Protein AF-A0A1V5HK42-F1 (afdb_monomer_lite)

Structure (mmCIF, N/CA/C/O backbone):
data_AF-A0A1V5HK42-F1
#
_entry.id   AF-A0A1V5HK42-F1
#
loop_
_atom_site.group_PDB
_atom_site.id
_atom_site.type_symbol
_atom_site.label_atom_id
_atom_site.label_alt_id
_atom_site.label_comp_id
_atom_site.label_asym_id
_atom_site.label_entity_id
_atom_site.label_seq_id
_atom_site.pdbx_PDB_ins_code
_atom_site.Cartn_x
_atom_site.Cartn_y
_atom_site.Cartn_z
_atom_site.occupancy
_atom_site.B_iso_or_equiv
_atom_site.auth_seq_id
_atom_site.auth_comp_id
_atom_site.auth_asym_id
_atom_site.auth_atom_id
_atom_site.pdbx_PDB_model_num
ATOM 1 N N . MET A 1 1 ? -0.949 -17.093 -25.124 1.00 58.66 1 MET A N 1
ATOM 2 C CA . MET A 1 1 ? 0.272 -16.317 -24.830 1.00 58.66 1 MET A CA 1
ATOM 3 C C . MET A 1 1 ? 0.207 -15.945 -23.360 1.00 58.66 1 MET A C 1
ATOM 5 O O . MET A 1 1 ? -0.882 -15.597 -22.915 1.00 58.66 1 MET A O 1
ATOM 9 N N . ASP A 1 2 ? 1.283 -16.137 -22.598 1.00 87.06 2 ASP A N 1
ATOM 10 C CA . ASP A 1 2 ? 1.318 -15.783 -21.172 1.00 87.06 2 ASP A CA 1
ATOM 11 C C . ASP A 1 2 ? 1.214 -14.252 -21.015 1.00 87.06 2 ASP A C 1
ATOM 13 O O . ASP A 1 2 ? 1.767 -13.510 -21.831 1.00 87.06 2 ASP A O 1
ATOM 17 N N . LYS A 1 3 ? 0.513 -13.763 -19.984 1.00 90.75 3 LYS A N 1
ATOM 18 C CA . LYS A 1 3 ? 0.367 -12.321 -19.723 1.00 90.75 3 LYS A CA 1
ATOM 19 C C . LYS A 1 3 ? 1.724 -11.658 -19.482 1.00 90.75 3 LYS A C 1
ATOM 21 O O . LYS A 1 3 ? 1.923 -10.509 -19.870 1.00 90.75 3 LYS A O 1
ATOM 26 N N . ILE A 1 4 ? 2.673 -12.391 -18.896 1.00 93.50 4 ILE A N 1
ATOM 27 C CA . ILE A 1 4 ? 4.054 -11.924 -18.720 1.00 93.50 4 ILE A CA 1
ATOM 28 C C . ILE A 1 4 ? 4.710 -11.660 -20.081 1.00 93.50 4 ILE A C 1
ATOM 30 O O . ILE A 1 4 ? 5.361 -10.633 -20.262 1.00 93.50 4 ILE A O 1
ATOM 34 N N . ASP A 1 5 ? 4.526 -12.566 -21.046 1.00 94.19 5 ASP A N 1
ATOM 35 C CA . ASP A 1 5 ? 5.102 -12.430 -22.387 1.00 94.19 5 ASP A CA 1
ATOM 36 C C . ASP A 1 5 ? 4.474 -11.265 -23.158 1.00 94.19 5 ASP A C 1
ATOM 38 O O . ASP A 1 5 ? 5.188 -10.532 -23.839 1.00 94.19 5 ASP A O 1
ATOM 42 N N . GLU A 1 6 ? 3.166 -11.043 -23.000 1.00 95.31 6 GLU A N 1
ATOM 43 C CA . GLU A 1 6 ? 2.467 -9.882 -23.563 1.00 95.31 6 GLU A CA 1
ATOM 44 C C . GLU A 1 6 ? 3.040 -8.562 -23.014 1.00 95.31 6 GLU A C 1
ATOM 46 O O . GLU A 1 6 ? 3.351 -7.650 -23.781 1.00 95.31 6 GLU A O 1
ATOM 51 N N . LEU A 1 7 ? 3.239 -8.468 -21.693 1.00 96.06 7 LEU A N 1
ATOM 52 C CA . LEU A 1 7 ? 3.800 -7.275 -21.048 1.00 96.06 7 LEU A CA 1
ATOM 53 C C . LEU A 1 7 ? 5.260 -7.031 -21.441 1.00 96.06 7 LEU A C 1
ATOM 55 O O . LEU A 1 7 ? 5.644 -5.881 -21.661 1.00 96.06 7 LEU A O 1
ATOM 59 N N . LEU A 1 8 ? 6.057 -8.096 -21.572 1.00 95.31 8 LEU A N 1
ATOM 60 C CA . LEU A 1 8 ? 7.433 -8.015 -22.068 1.00 95.31 8 LEU A CA 1
ATOM 61 C C . LEU A 1 8 ? 7.476 -7.555 -23.527 1.00 95.31 8 LEU A C 1
ATOM 63 O O . LEU A 1 8 ? 8.306 -6.718 -23.877 1.00 95.31 8 LEU A O 1
ATOM 67 N N . GLN A 1 9 ? 6.580 -8.061 -24.376 1.00 95.44 9 GLN A N 1
ATOM 68 C CA . GLN A 1 9 ? 6.495 -7.649 -25.775 1.00 95.44 9 GLN A CA 1
ATOM 69 C C . GLN A 1 9 ? 6.035 -6.192 -25.911 1.00 95.44 9 GLN A C 1
ATOM 71 O O . GLN A 1 9 ? 6.573 -5.454 -26.735 1.00 95.44 9 GLN A O 1
ATOM 76 N N . ALA A 1 10 ? 5.083 -5.748 -25.086 1.00 94.50 10 ALA A N 1
ATOM 77 C CA . ALA A 1 10 ? 4.687 -4.344 -25.025 1.00 94.50 10 ALA A CA 1
ATOM 78 C C . ALA A 1 10 ? 5.864 -3.446 -24.607 1.00 94.50 10 ALA A C 1
ATOM 80 O O . ALA A 1 10 ? 6.101 -2.419 -25.239 1.00 94.50 10 ALA A O 1
ATOM 81 N N . GLY A 1 11 ? 6.652 -3.881 -23.618 1.00 93.44 11 GLY A N 1
ATOM 82 C CA . GLY A 1 11 ? 7.829 -3.162 -23.126 1.00 93.44 11 GLY A CA 1
ATOM 83 C C . GLY A 1 11 ? 8.915 -2.925 -24.179 1.00 93.44 11 GLY A C 1
ATOM 84 O O . GLY A 1 11 ? 9.587 -1.899 -24.139 1.00 93.44 11 GLY A O 1
ATOM 85 N N . GLN A 1 12 ? 9.056 -3.820 -25.167 1.00 93.88 12 GLN A N 1
ATOM 86 C CA . GLN A 1 12 ? 10.031 -3.674 -26.263 1.00 93.88 12 GLN A CA 1
ATOM 87 C C . GLN A 1 12 ? 9.774 -2.453 -27.151 1.00 93.88 12 GLN A C 1
ATOM 89 O O . GLN A 1 12 ? 10.676 -2.003 -27.858 1.00 93.88 12 GLN A O 1
ATOM 94 N N . LYS A 1 13 ? 8.553 -1.909 -27.124 1.00 94.44 13 LYS A N 1
ATOM 95 C CA . LYS A 1 13 ? 8.214 -0.705 -27.880 1.00 94.44 13 LYS A CA 1
ATOM 96 C C . LYS A 1 13 ? 8.833 0.544 -27.280 1.00 94.44 13 LYS A C 1
ATOM 98 O O . LYS A 1 13 ? 8.947 1.520 -28.004 1.00 94.44 13 LYS A O 1
ATOM 103 N N . PHE A 1 14 ? 9.235 0.547 -26.012 1.00 94.38 14 PHE A N 1
ATOM 104 C CA . PHE A 1 14 ? 9.751 1.742 -25.354 1.00 94.38 14 PHE A CA 1
ATOM 105 C C . PHE A 1 14 ? 11.275 1.722 -25.301 1.00 94.38 14 PHE A C 1
ATOM 107 O O . PHE A 1 14 ? 11.892 0.781 -24.805 1.00 94.38 14 PHE A O 1
ATOM 114 N N . ASN A 1 15 ? 11.891 2.781 -25.809 1.00 92.56 15 ASN A N 1
ATOM 115 C CA . ASN A 1 15 ? 13.328 2.998 -25.749 1.00 92.56 15 ASN A CA 1
ATOM 116 C C . ASN A 1 15 ? 13.625 4.498 -25.632 1.00 92.56 15 ASN A C 1
ATOM 118 O O . ASN A 1 15 ? 12.733 5.338 -25.747 1.00 92.56 15 ASN A O 1
ATOM 122 N N . PHE A 1 16 ? 14.892 4.841 -25.407 1.00 92.00 16 PHE A N 1
ATOM 123 C CA . PHE A 1 16 ? 15.299 6.238 -25.295 1.00 92.00 16 PHE A CA 1
ATOM 124 C C . PHE A 1 16 ? 14.943 7.035 -26.559 1.00 92.00 16 PHE A C 1
ATOM 126 O O . PHE A 1 16 ? 14.434 8.146 -26.468 1.00 92.00 16 PHE A O 1
ATOM 133 N N . SER A 1 17 ? 15.142 6.461 -27.749 1.00 89.69 17 SER A N 1
ATOM 134 C CA . SER A 1 17 ? 14.940 7.168 -29.019 1.00 89.69 17 SER A CA 1
ATOM 135 C C . SER A 1 17 ? 13.498 7.617 -29.251 1.00 89.69 17 SER A C 1
ATOM 137 O O . SER A 1 17 ? 13.300 8.634 -29.906 1.00 89.69 17 SER A O 1
ATOM 139 N N . ASN A 1 18 ? 12.499 6.881 -28.757 1.00 92.50 18 ASN A N 1
ATOM 140 C CA . ASN A 1 18 ? 11.086 7.246 -28.912 1.00 92.50 18 ASN A CA 1
ATOM 141 C C . ASN A 1 18 ? 10.438 7.814 -27.642 1.00 92.50 18 ASN A C 1
ATOM 143 O O . ASN A 1 18 ? 9.274 8.202 -27.672 1.00 92.50 18 ASN A O 1
ATOM 147 N N . ASN A 1 19 ? 11.193 7.897 -26.548 1.00 93.31 19 ASN A N 1
ATOM 148 C CA . ASN A 1 19 ? 10.823 8.592 -25.316 1.00 93.31 19 ASN A CA 1
ATOM 149 C C . ASN A 1 19 ? 11.863 9.679 -25.004 1.00 93.31 19 ASN A C 1
ATOM 151 O O . ASN A 1 19 ? 12.331 9.824 -23.874 1.00 93.31 19 ASN A O 1
ATOM 155 N N . SER A 1 20 ? 12.261 10.431 -26.030 1.00 92.62 20 SER A N 1
ATOM 156 C CA . SER A 1 20 ? 13.153 11.577 -25.897 1.00 92.62 20 SER A CA 1
ATOM 157 C C . SER A 1 20 ? 12.746 12.716 -26.821 1.00 92.62 20 SER A C 1
ATOM 159 O O . SER A 1 20 ? 11.962 12.556 -27.756 1.00 92.62 20 SER A O 1
ATOM 161 N N . TYR A 1 21 ? 13.269 13.897 -26.519 1.00 91.50 21 TYR A N 1
ATOM 162 C CA . TYR A 1 21 ? 13.156 15.085 -27.344 1.00 91.50 21 TYR A CA 1
ATOM 163 C C . TYR A 1 21 ? 14.519 15.770 -27.428 1.00 91.50 21 TYR A C 1
ATOM 165 O O . TYR A 1 21 ? 15.284 15.796 -26.460 1.00 91.50 21 TYR A O 1
ATOM 173 N N . SER A 1 22 ? 14.821 16.337 -28.591 1.00 90.19 22 SER A N 1
ATOM 174 C CA . SER A 1 22 ? 16.068 17.059 -28.831 1.00 90.19 22 SER A CA 1
ATOM 175 C C . SER A 1 22 ? 15.823 18.563 -28.834 1.00 90.19 22 SER A C 1
ATOM 177 O O . SER A 1 22 ? 14.853 19.054 -29.410 1.00 90.19 22 SER A O 1
ATOM 179 N N . VAL A 1 23 ? 16.729 19.298 -28.202 1.00 89.06 23 VAL A N 1
ATOM 180 C CA . VAL A 1 23 ? 16.816 20.763 -28.236 1.00 89.06 23 VAL A CA 1
ATOM 181 C C . VAL A 1 23 ? 18.248 21.169 -28.596 1.00 89.06 23 VAL A C 1
ATOM 183 O O . VAL A 1 23 ? 19.135 20.322 -28.688 1.00 89.06 23 VAL A O 1
ATOM 186 N N . SER A 1 24 ? 18.505 22.466 -28.781 1.00 89.56 24 SER A N 1
ATOM 187 C CA . SER A 1 24 ? 19.818 22.996 -29.196 1.00 89.56 24 SER A CA 1
ATOM 188 C C . SER A 1 24 ? 21.000 22.537 -28.331 1.00 89.56 24 SER A C 1
ATOM 190 O O . SER A 1 24 ? 22.118 22.444 -28.828 1.00 89.56 24 SER A O 1
ATOM 192 N N . HIS A 1 25 ? 20.764 22.255 -27.048 1.00 86.94 25 HIS A N 1
ATOM 193 C CA . HIS A 1 25 ? 21.803 21.917 -26.071 1.00 86.94 25 HIS A CA 1
ATOM 194 C C . HIS A 1 25 ? 21.866 20.428 -25.701 1.00 86.94 25 HIS A C 1
ATOM 196 O O . HIS A 1 25 ? 22.663 20.061 -24.841 1.00 86.94 25 HIS A O 1
ATOM 202 N N . GLY A 1 26 ? 21.060 19.563 -26.328 1.00 87.19 26 GLY A N 1
ATOM 203 C CA . GLY A 1 26 ? 21.114 18.124 -26.070 1.00 87.19 26 GLY A CA 1
ATOM 204 C C . GLY A 1 26 ? 19.802 17.386 -26.311 1.00 87.19 26 GLY A C 1
ATOM 205 O O . GLY A 1 26 ? 18.797 17.967 -26.720 1.00 87.19 26 GLY A O 1
ATOM 206 N N . THR A 1 27 ? 19.825 16.082 -26.035 1.00 89.12 27 THR A N 1
ATOM 207 C CA . THR A 1 27 ? 18.644 15.214 -26.076 1.00 89.12 27 THR A CA 1
ATOM 208 C C . THR A 1 27 ? 18.287 14.788 -24.663 1.00 89.12 27 THR A C 1
ATOM 210 O O . THR A 1 27 ? 19.148 14.349 -23.904 1.00 89.12 27 THR A O 1
ATOM 213 N N . TYR A 1 28 ? 17.015 14.932 -24.323 1.00 90.00 28 TYR A N 1
ATOM 214 C CA . TYR A 1 28 ? 16.485 14.690 -22.992 1.00 90.00 28 TYR A CA 1
ATOM 215 C C . TYR A 1 28 ? 15.404 13.623 -23.075 1.00 90.00 28 TYR A C 1
ATOM 217 O O . TYR A 1 28 ? 14.619 13.583 -24.021 1.00 90.00 28 TYR A O 1
ATOM 225 N N . THR A 1 29 ? 15.357 12.764 -22.070 1.00 91.69 29 THR A N 1
ATOM 226 C CA . THR A 1 29 ? 14.293 11.779 -21.899 1.00 91.69 29 THR A CA 1
ATOM 227 C C . THR A 1 29 ? 13.004 12.464 -21.496 1.00 91.69 29 THR A C 1
ATOM 229 O O . THR A 1 29 ? 12.992 13.421 -20.716 1.00 91.69 29 THR A O 1
ATOM 232 N N . ARG A 1 30 ? 11.912 11.945 -22.039 1.00 91.94 30 ARG A N 1
ATOM 233 C CA . ARG A 1 30 ? 10.557 12.303 -21.668 1.00 91.94 30 ARG A CA 1
ATOM 234 C C . ARG A 1 30 ? 9.701 11.059 -21.770 1.00 91.94 30 ARG A C 1
ATOM 236 O O . ARG A 1 30 ? 9.494 10.537 -22.865 1.00 91.94 30 ARG A O 1
ATOM 243 N N . ALA A 1 31 ? 9.187 10.617 -20.633 1.00 92.50 31 ALA A N 1
ATOM 244 C CA . ALA A 1 31 ? 8.253 9.512 -20.586 1.00 92.50 31 ALA A CA 1
ATOM 245 C C . ALA A 1 31 ? 6.984 9.877 -21.366 1.00 92.50 31 ALA A C 1
ATOM 247 O O . ALA A 1 31 ? 6.349 10.898 -21.091 1.00 92.50 31 ALA A O 1
ATOM 248 N N . SER A 1 32 ? 6.621 9.046 -22.339 1.00 93.81 32 SER A N 1
ATOM 249 C CA . SER A 1 32 ? 5.310 9.120 -22.983 1.00 93.81 32 SER A CA 1
ATOM 250 C C . SER A 1 32 ? 4.209 8.636 -22.037 1.00 93.81 32 SER A C 1
ATOM 252 O O . SER A 1 32 ? 4.450 7.817 -21.144 1.00 93.81 32 SER A O 1
ATOM 254 N N . ASP A 1 33 ? 2.978 9.088 -22.272 1.00 94.31 33 ASP A N 1
ATOM 255 C CA . ASP A 1 33 ? 1.806 8.610 -21.529 1.00 94.31 33 ASP A CA 1
ATOM 256 C C . ASP A 1 33 ? 1.634 7.088 -21.677 1.00 94.31 33 ASP A C 1
ATOM 258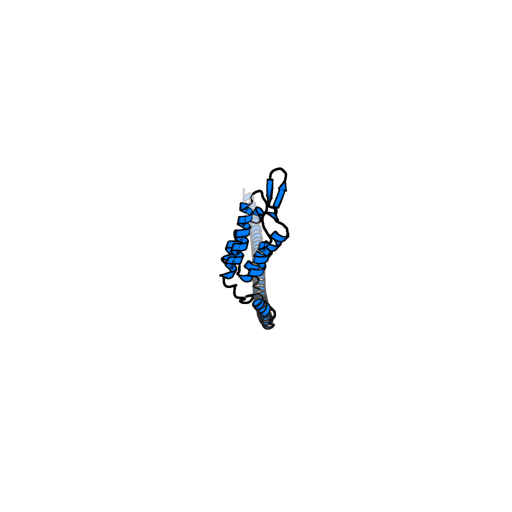 O O . ASP A 1 33 ? 1.269 6.402 -20.723 1.00 94.31 33 ASP A O 1
ATOM 262 N N . GLU A 1 34 ? 1.981 6.540 -22.848 1.00 95.44 34 GLU A N 1
ATOM 263 C CA . GLU A 1 34 ? 1.974 5.098 -23.106 1.00 95.44 34 GLU A CA 1
ATOM 264 C C . GLU A 1 34 ? 2.983 4.344 -22.230 1.00 95.44 34 GLU A C 1
ATOM 266 O O . GLU A 1 34 ? 2.638 3.310 -21.654 1.00 95.44 34 GLU A O 1
ATOM 271 N N . LEU A 1 35 ? 4.209 4.865 -22.082 1.00 95.44 35 LEU A N 1
ATOM 272 C CA . LEU A 1 35 ? 5.228 4.270 -21.214 1.00 95.44 35 LEU A CA 1
ATOM 273 C C . LEU A 1 35 ? 4.784 4.291 -19.746 1.00 95.44 35 LEU A C 1
ATOM 275 O O . LEU A 1 35 ? 4.934 3.295 -19.036 1.00 95.44 35 LEU A O 1
ATOM 279 N N . LEU A 1 36 ? 4.218 5.411 -19.290 1.00 95.00 36 LEU A N 1
ATOM 280 C CA . LEU A 1 36 ? 3.723 5.549 -17.920 1.00 95.00 36 LEU A CA 1
ATOM 281 C C . LEU A 1 36 ? 2.540 4.611 -17.646 1.00 95.00 36 LEU A C 1
ATOM 283 O O . LEU A 1 36 ? 2.505 3.955 -16.602 1.00 95.00 36 LEU A O 1
ATOM 287 N N . GLY A 1 37 ? 1.606 4.502 -18.593 1.00 96.38 37 GLY A N 1
ATOM 288 C CA . GLY A 1 37 ? 0.478 3.574 -18.514 1.00 96.38 37 GLY A CA 1
ATOM 289 C C . GLY A 1 37 ? 0.925 2.112 -18.501 1.00 96.38 37 GLY A C 1
ATOM 290 O O . GLY A 1 37 ? 0.423 1.308 -17.711 1.00 96.38 37 GLY A O 1
ATOM 291 N N . TRP A 1 38 ? 1.923 1.764 -19.315 1.00 97.12 38 TRP A N 1
ATOM 292 C CA . TRP A 1 38 ? 2.523 0.434 -19.292 1.00 97.12 38 TRP A CA 1
ATOM 293 C C . TRP A 1 38 ? 3.212 0.138 -17.955 1.00 97.12 38 TRP A C 1
ATOM 295 O O . TRP A 1 38 ? 2.943 -0.908 -17.368 1.00 97.12 38 TRP A O 1
ATOM 305 N N . ALA A 1 39 ? 4.023 1.057 -17.421 1.00 96.62 39 ALA A N 1
ATOM 306 C CA . ALA A 1 39 ? 4.684 0.874 -16.126 1.00 96.62 39 ALA A CA 1
ATOM 307 C C . ALA A 1 39 ? 3.671 0.656 -14.984 1.00 96.62 39 ALA A C 1
ATOM 309 O O . ALA A 1 39 ? 3.851 -0.241 -14.162 1.00 96.62 39 ALA A O 1
ATOM 310 N N . ALA A 1 40 ? 2.563 1.405 -14.979 1.00 96.62 40 ALA A N 1
ATOM 311 C CA . ALA A 1 40 ? 1.470 1.203 -14.026 1.00 96.62 40 ALA A CA 1
ATOM 312 C C . ALA A 1 40 ? 0.774 -0.161 -14.204 1.00 96.62 40 ALA A C 1
ATOM 314 O O . ALA A 1 40 ? 0.428 -0.819 -13.226 1.00 96.62 40 ALA A O 1
ATOM 315 N N . THR A 1 41 ? 0.610 -0.623 -15.446 1.00 97.19 41 THR A N 1
ATOM 316 C CA . THR A 1 41 ? 0.050 -1.955 -15.734 1.00 97.19 41 THR A CA 1
ATOM 317 C C . THR A 1 41 ? 0.969 -3.069 -15.225 1.00 97.19 41 THR A C 1
ATOM 319 O O . THR A 1 41 ? 0.493 -4.085 -14.718 1.00 97.19 41 THR A O 1
ATOM 322 N N . VAL A 1 42 ? 2.289 -2.886 -15.335 1.00 97.06 42 VAL A N 1
ATOM 323 C CA . VAL A 1 42 ? 3.286 -3.812 -14.782 1.00 97.06 42 VAL A CA 1
ATOM 324 C C . VAL A 1 42 ? 3.178 -3.877 -13.258 1.00 97.06 42 VAL A C 1
ATOM 326 O O . VAL A 1 42 ? 3.131 -4.977 -12.711 1.00 97.06 42 VAL A O 1
ATOM 329 N N . GLU A 1 43 ? 3.084 -2.732 -12.580 1.00 96.88 43 GLU A N 1
ATOM 330 C CA . GLU A 1 43 ? 2.881 -2.668 -11.127 1.00 96.88 43 GLU A CA 1
ATOM 331 C C . GLU A 1 43 ? 1.646 -3.446 -10.684 1.00 96.88 43 GLU A C 1
ATOM 333 O O . GLU A 1 43 ? 1.738 -4.337 -9.836 1.00 96.88 43 GLU A O 1
ATOM 338 N N . ASP A 1 44 ? 0.500 -3.121 -11.289 1.00 96.25 44 ASP A N 1
ATOM 339 C CA . ASP A 1 44 ? -0.783 -3.724 -10.956 1.00 96.25 44 ASP A CA 1
ATOM 340 C C . ASP A 1 44 ? -0.738 -5.240 -11.166 1.00 96.25 44 ASP A C 1
ATOM 342 O O . ASP A 1 44 ? -1.098 -6.010 -10.273 1.00 96.25 44 ASP A O 1
ATOM 346 N N . PHE A 1 45 ? -0.189 -5.687 -12.299 1.00 95.62 45 PHE A N 1
ATOM 347 C CA . PHE A 1 45 ? -0.036 -7.105 -12.595 1.00 95.62 45 PHE A CA 1
ATOM 348 C C . PHE A 1 45 ? 0.831 -7.826 -11.557 1.00 95.62 45 PHE A C 1
ATOM 350 O O . PHE A 1 45 ? 0.419 -8.871 -11.039 1.00 95.62 45 PHE A O 1
ATOM 357 N N . ILE A 1 46 ? 2.012 -7.287 -11.232 1.00 95.25 46 ILE A N 1
ATOM 358 C CA . ILE A 1 46 ? 2.941 -7.918 -10.286 1.00 95.25 46 ILE A CA 1
ATOM 359 C C . ILE A 1 46 ? 2.313 -7.968 -8.889 1.00 95.25 46 ILE A C 1
ATOM 361 O O . ILE A 1 46 ? 2.283 -9.023 -8.250 1.00 95.25 46 ILE A O 1
ATOM 365 N N . ARG A 1 47 ? 1.738 -6.855 -8.431 1.00 94.62 47 ARG A N 1
ATOM 366 C CA . ARG A 1 47 ? 1.082 -6.750 -7.125 1.00 94.62 47 ARG A CA 1
ATOM 367 C C . ARG A 1 47 ? -0.109 -7.704 -7.004 1.00 94.62 47 ARG A C 1
ATOM 369 O O . ARG A 1 47 ? -0.237 -8.451 -6.025 1.00 94.62 47 ARG A O 1
ATOM 376 N N . ASN A 1 48 ? -0.970 -7.741 -8.016 1.00 93.19 48 ASN A N 1
ATOM 377 C CA . ASN A 1 48 ? -2.183 -8.553 -7.986 1.00 93.19 48 ASN A CA 1
ATOM 378 C C . ASN A 1 48 ? -1.902 -10.042 -8.177 1.00 93.19 48 ASN A C 1
ATOM 380 O O . ASN A 1 48 ? -2.607 -10.858 -7.586 1.00 93.19 48 ASN A O 1
ATOM 384 N N . THR A 1 49 ? -0.857 -10.408 -8.915 1.00 93.12 49 THR A N 1
ATOM 385 C CA . THR A 1 49 ? -0.555 -11.813 -9.235 1.00 93.12 49 THR A CA 1
ATOM 386 C C . THR A 1 49 ? 0.437 -12.446 -8.261 1.00 93.12 49 THR A C 1
ATOM 388 O O . THR A 1 49 ? 0.298 -13.619 -7.927 1.00 93.12 49 THR A O 1
ATOM 391 N N . TYR A 1 50 ? 1.411 -11.687 -7.757 1.00 92.62 50 TYR A N 1
ATOM 392 C CA . TYR A 1 50 ? 2.505 -12.208 -6.924 1.00 92.62 50 TYR A CA 1
ATOM 393 C C . TYR A 1 50 ? 2.502 -11.643 -5.503 1.00 92.62 50 TYR A C 1
ATOM 395 O O . TYR A 1 50 ? 3.006 -12.291 -4.589 1.00 92.62 50 TYR A O 1
ATOM 403 N N . GLY A 1 51 ? 1.867 -10.489 -5.289 1.00 91.69 51 GLY A N 1
ATOM 404 C CA . GLY A 1 51 ? 1.778 -9.850 -3.978 1.00 91.69 51 GLY A CA 1
ATOM 405 C C . GLY A 1 51 ? 2.997 -8.997 -3.642 1.00 91.69 51 GLY A C 1
ATOM 406 O O . GLY A 1 51 ? 4.065 -9.123 -4.248 1.00 91.69 51 GLY A O 1
ATOM 407 N N . GLU A 1 52 ? 2.817 -8.133 -2.646 1.00 93.19 52 GLU A N 1
ATOM 408 C CA . GLU A 1 52 ? 3.810 -7.131 -2.241 1.00 93.19 52 GLU A CA 1
ATOM 409 C C . GLU A 1 52 ? 5.070 -7.765 -1.622 1.00 93.19 52 GLU A C 1
ATOM 411 O O . GLU A 1 52 ? 6.172 -7.232 -1.724 1.00 93.19 52 GLU A O 1
ATOM 416 N N . GLU A 1 53 ? 4.944 -8.977 -1.077 1.00 91.06 53 GLU A N 1
ATOM 417 C CA . GLU A 1 53 ? 6.070 -9.710 -0.495 1.00 91.06 53 GLU A CA 1
ATOM 418 C C . GLU A 1 53 ? 6.983 -10.395 -1.516 1.00 91.06 53 GLU A C 1
ATOM 420 O O . GLU A 1 53 ? 8.087 -10.830 -1.162 1.00 91.06 53 GLU A O 1
ATOM 425 N N . SER A 1 54 ? 6.547 -10.493 -2.774 1.00 93.50 54 SER A N 1
ATOM 426 C CA . SER A 1 54 ? 7.289 -11.197 -3.818 1.00 93.50 54 SER A CA 1
ATOM 427 C C . SER A 1 54 ? 8.596 -10.488 -4.179 1.00 93.50 54 SER A C 1
ATOM 429 O O . SER A 1 54 ? 8.685 -9.259 -4.204 1.00 93.50 54 SER A O 1
ATOM 431 N N . ALA A 1 55 ? 9.621 -11.269 -4.532 1.00 93.81 55 ALA A N 1
ATOM 432 C CA . ALA A 1 55 ? 10.894 -10.717 -4.998 1.00 93.81 55 ALA A CA 1
ATOM 433 C C . ALA A 1 55 ? 10.726 -9.860 -6.269 1.00 93.81 55 ALA A C 1
ATOM 435 O O . ALA A 1 55 ? 11.426 -8.864 -6.430 1.00 93.81 55 ALA A O 1
ATOM 436 N N . ALA A 1 56 ? 9.765 -10.200 -7.139 1.00 95.62 56 ALA A N 1
ATOM 437 C CA . ALA A 1 56 ? 9.432 -9.393 -8.310 1.00 95.62 56 ALA A CA 1
ATOM 438 C C . ALA A 1 56 ? 8.872 -8.016 -7.929 1.00 95.62 56 ALA A C 1
ATOM 440 O O . ALA A 1 56 ? 9.307 -7.016 -8.496 1.00 95.62 56 ALA A O 1
ATOM 441 N N . PHE A 1 57 ? 7.961 -7.945 -6.951 1.00 96.38 57 PHE A N 1
ATOM 442 C CA . PHE A 1 57 ? 7.430 -6.663 -6.485 1.00 96.38 57 PHE A CA 1
ATOM 443 C C . PHE A 1 57 ? 8.503 -5.835 -5.774 1.00 96.38 57 PHE A C 1
ATOM 445 O O . PHE A 1 57 ? 8.651 -4.651 -6.054 1.00 96.38 57 PHE A O 1
ATOM 452 N N . LYS A 1 58 ? 9.331 -6.466 -4.935 1.00 96.12 58 LYS A N 1
ATOM 453 C CA . LYS A 1 58 ? 10.464 -5.799 -4.269 1.00 96.12 58 LYS A CA 1
ATOM 454 C C . LYS A 1 58 ? 11.479 -5.234 -5.266 1.00 96.12 58 LYS A C 1
ATOM 456 O O . LYS A 1 58 ? 12.003 -4.148 -5.040 1.00 96.12 58 LYS A O 1
ATOM 461 N N . LEU A 1 59 ? 11.725 -5.925 -6.381 1.00 96.56 59 LEU A N 1
ATOM 462 C CA . LEU A 1 59 ? 12.539 -5.389 -7.473 1.00 96.56 59 LEU A CA 1
ATOM 463 C C . LEU A 1 59 ? 11.839 -4.212 -8.163 1.00 96.56 59 LEU A C 1
ATOM 465 O O . LEU A 1 59 ? 12.476 -3.183 -8.378 1.00 96.56 59 LEU A O 1
ATOM 469 N N . TYR A 1 60 ? 10.539 -4.330 -8.456 1.00 96.88 60 TYR A N 1
ATOM 470 C CA . TYR A 1 60 ? 9.750 -3.229 -9.012 1.00 96.88 60 TYR A CA 1
ATOM 471 C C . TYR A 1 60 ? 9.804 -1.978 -8.126 1.00 96.88 60 TYR A C 1
ATOM 473 O O . TYR A 1 60 ? 9.964 -0.896 -8.660 1.00 96.88 60 TYR A O 1
ATOM 481 N N . LEU A 1 61 ? 9.780 -2.090 -6.795 1.00 96.56 61 LEU A N 1
ATOM 482 C CA . LEU A 1 61 ? 9.873 -0.928 -5.893 1.00 96.56 61 LEU A CA 1
ATOM 483 C C . LEU A 1 61 ? 11.168 -0.108 -6.043 1.00 96.56 61 LEU A C 1
ATOM 485 O O . LEU A 1 61 ? 11.224 1.028 -5.583 1.00 96.56 61 LEU A O 1
ATOM 489 N N . THR A 1 62 ? 12.209 -0.656 -6.676 1.00 96.12 62 THR A N 1
ATOM 490 C CA . THR A 1 62 ? 13.436 0.098 -6.996 1.00 96.12 62 THR A CA 1
ATOM 491 C C . THR A 1 62 ? 13.303 0.972 -8.247 1.00 96.12 62 THR A C 1
ATOM 493 O O . THR A 1 62 ? 14.205 1.760 -8.542 1.00 96.12 62 THR A O 1
ATOM 496 N N . PHE A 1 63 ? 12.199 0.826 -8.985 1.00 96.75 63 PHE A N 1
ATOM 497 C CA . PHE A 1 63 ? 11.855 1.651 -10.131 1.00 96.75 63 PHE A CA 1
ATOM 498 C C . PHE A 1 63 ? 11.555 3.074 -9.672 1.00 96.75 63 PHE A C 1
ATOM 500 O O . PHE A 1 63 ? 10.711 3.324 -8.815 1.00 96.75 63 PHE A O 1
ATOM 507 N N . ASP A 1 64 ? 12.245 4.011 -10.296 1.00 94.94 64 ASP A N 1
ATOM 508 C CA . ASP A 1 64 ? 12.123 5.430 -10.050 1.00 94.94 64 ASP A CA 1
ATOM 509 C C . ASP A 1 64 ? 11.547 6.096 -11.299 1.00 94.94 64 ASP A C 1
ATOM 511 O O . ASP A 1 64 ? 12.234 6.291 -12.305 1.00 94.94 64 ASP A O 1
ATOM 515 N N . ARG A 1 65 ? 10.258 6.436 -11.229 1.00 92.75 65 ARG A N 1
ATOM 516 C CA . ARG A 1 65 ? 9.524 7.054 -12.337 1.00 92.75 65 ARG A CA 1
ATOM 517 C C . ARG A 1 65 ? 10.092 8.420 -12.718 1.00 92.75 65 ARG A C 1
ATOM 519 O O . ARG A 1 65 ? 9.994 8.803 -13.883 1.00 92.75 65 ARG A O 1
ATOM 526 N N . GLU A 1 66 ? 10.681 9.151 -11.774 1.00 91.88 66 GLU A N 1
ATOM 527 C CA . GLU A 1 66 ? 11.229 10.481 -12.048 1.00 91.88 66 GLU A CA 1
ATOM 528 C C . GLU A 1 66 ? 12.404 10.388 -13.021 1.00 91.88 66 GLU A C 1
ATOM 530 O O . GLU A 1 66 ? 12.514 11.203 -13.932 1.00 91.88 66 GLU A O 1
ATOM 535 N N . LYS A 1 67 ? 13.191 9.310 -12.932 1.00 92.12 67 LYS A N 1
ATOM 536 C CA . LYS A 1 67 ? 14.330 9.022 -13.819 1.00 92.12 67 LYS A CA 1
ATOM 537 C C . LYS A 1 67 ? 13.954 8.594 -15.239 1.00 92.12 67 LYS A C 1
ATOM 539 O O . LYS A 1 67 ? 14.842 8.347 -16.052 1.00 92.12 67 LYS A O 1
ATOM 544 N N . LEU A 1 68 ? 12.661 8.517 -15.565 1.00 91.81 68 LEU A N 1
ATOM 545 C CA . LEU A 1 68 ? 12.208 8.422 -16.957 1.00 91.81 68 LEU A CA 1
ATOM 546 C C . LEU A 1 68 ? 12.177 9.786 -17.667 1.00 91.81 68 LEU A C 1
ATOM 548 O O . LEU A 1 68 ? 11.948 9.834 -18.875 1.00 91.81 68 LEU A O 1
ATOM 552 N N . ASN A 1 69 ? 12.378 10.880 -16.927 1.00 90.38 69 ASN A N 1
ATOM 553 C CA . ASN A 1 69 ? 12.451 12.238 -17.451 1.00 90.38 69 ASN A CA 1
ATOM 554 C C . ASN A 1 69 ? 13.754 12.893 -16.980 1.00 90.38 69 ASN A C 1
ATOM 556 O O . ASN A 1 69 ? 14.038 12.941 -15.787 1.00 90.38 69 ASN A O 1
ATOM 560 N N . GLY A 1 70 ? 14.551 13.437 -17.895 1.00 86.88 70 GLY A N 1
ATOM 561 C CA . GLY A 1 70 ? 15.861 13.974 -17.532 1.00 86.88 70 GLY A CA 1
ATOM 562 C C . GLY A 1 70 ? 16.905 13.895 -18.634 1.00 86.88 70 GLY A C 1
ATOM 563 O O . GLY A 1 70 ? 16.635 13.529 -19.771 1.00 86.88 70 GLY A O 1
ATOM 564 N N . TYR A 1 71 ? 18.131 14.261 -18.288 1.00 82.31 71 TYR A N 1
ATOM 565 C CA . TYR A 1 71 ? 19.230 14.494 -19.230 1.00 82.31 71 TYR A CA 1
ATOM 566 C C . TYR A 1 71 ? 20.097 13.255 -19.504 1.00 82.31 71 TYR A C 1
ATOM 568 O O . TYR A 1 71 ? 21.031 13.327 -20.297 1.00 82.31 71 TYR A O 1
ATOM 576 N N . LYS A 1 72 ? 19.813 12.128 -18.842 1.00 85.31 72 LYS A N 1
ATOM 577 C CA . LYS A 1 72 ? 20.663 10.936 -18.837 1.00 85.31 72 LYS A CA 1
ATOM 578 C C . LYS A 1 72 ? 19.977 9.728 -19.462 1.00 85.31 72 LYS A C 1
ATOM 580 O O . LYS A 1 72 ? 18.963 9.249 -18.961 1.00 85.31 72 LYS A O 1
ATOM 585 N N . GLN A 1 73 ? 20.557 9.215 -20.545 1.00 91.56 73 GLN A N 1
ATOM 586 C CA . GLN A 1 73 ? 20.083 7.998 -21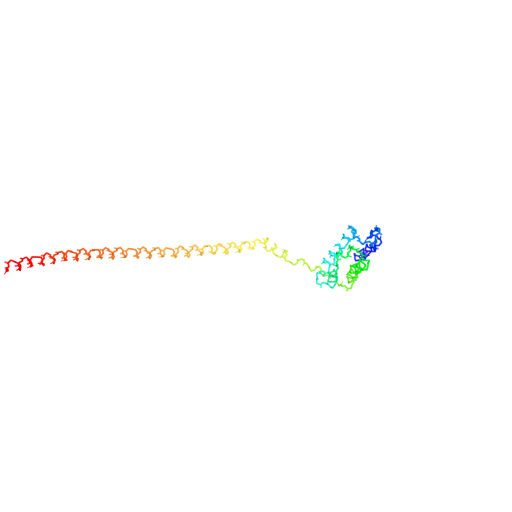.209 1.00 91.56 73 GLN A CA 1
ATOM 587 C C . GLN A 1 73 ? 20.251 6.755 -20.331 1.00 91.56 73 GLN A C 1
ATOM 589 O O . GLN A 1 73 ? 19.350 5.921 -20.267 1.00 91.56 73 GLN A O 1
ATOM 594 N N . ASP A 1 74 ? 21.373 6.655 -19.621 1.00 92.62 74 ASP A N 1
ATOM 595 C CA . ASP A 1 74 ? 21.688 5.533 -18.738 1.00 92.62 74 ASP A CA 1
ATOM 596 C C . ASP A 1 74 ? 20.683 5.406 -17.587 1.00 92.62 74 ASP A C 1
ATOM 598 O O . ASP A 1 74 ? 20.323 4.296 -17.196 1.00 92.62 74 ASP A O 1
ATOM 602 N N . GLU A 1 75 ? 20.172 6.529 -17.074 1.00 93.31 75 GLU A N 1
ATOM 603 C CA . GLU A 1 75 ? 19.135 6.526 -16.041 1.00 93.31 75 GLU A CA 1
ATOM 604 C C . GLU A 1 75 ? 17.821 5.934 -16.567 1.00 93.31 75 GLU A C 1
ATOM 606 O O . GLU A 1 75 ? 17.262 5.047 -15.918 1.00 93.31 75 GLU A O 1
ATOM 611 N N . PHE A 1 76 ? 17.381 6.330 -17.765 1.00 93.94 76 PHE A N 1
ATOM 612 C CA . PHE A 1 76 ? 16.191 5.768 -18.410 1.00 93.94 76 PHE A CA 1
ATOM 613 C C . PHE A 1 76 ? 16.341 4.271 -18.699 1.00 93.94 76 PHE A C 1
ATOM 615 O O . PHE A 1 76 ? 15.465 3.473 -18.360 1.00 93.94 76 PHE A O 1
ATOM 622 N N . GLU A 1 77 ? 17.466 3.860 -19.285 1.00 94.50 77 GLU A N 1
ATOM 623 C CA . GLU A 1 77 ? 17.732 2.452 -19.601 1.00 94.50 77 GLU A CA 1
ATOM 624 C C . GLU A 1 77 ? 17.805 1.588 -18.340 1.00 94.50 77 GLU A C 1
ATOM 626 O O . GLU A 1 77 ? 17.300 0.459 -18.319 1.00 94.50 77 GLU A O 1
ATOM 631 N N . LYS A 1 78 ? 18.364 2.132 -17.254 1.00 96.00 78 LYS A N 1
ATOM 632 C CA . LYS A 1 78 ? 18.358 1.480 -15.945 1.00 96.00 78 LYS A CA 1
ATOM 633 C C . LYS A 1 78 ? 16.933 1.267 -15.441 1.00 96.00 78 LYS A C 1
ATOM 635 O O . LYS A 1 78 ? 16.622 0.163 -15.000 1.00 96.00 78 LYS A O 1
ATOM 640 N N . GLN A 1 79 ? 16.052 2.261 -15.552 1.00 95.81 79 GLN A N 1
ATOM 641 C CA . GLN A 1 79 ? 14.651 2.103 -15.147 1.00 95.81 79 GLN A CA 1
ATOM 642 C C . GLN A 1 79 ? 13.899 1.082 -16.008 1.00 95.81 79 GLN A C 1
ATOM 644 O O . GLN A 1 79 ? 13.198 0.217 -15.478 1.00 95.81 79 GLN A O 1
ATOM 649 N N . MET A 1 80 ? 14.110 1.097 -17.325 1.00 96.00 80 MET A N 1
ATOM 650 C CA . MET A 1 80 ? 13.564 0.072 -18.221 1.00 96.00 80 MET A CA 1
ATOM 651 C C . MET A 1 80 ? 14.082 -1.328 -17.877 1.00 96.00 80 MET A C 1
ATOM 653 O O . MET A 1 80 ? 13.345 -2.313 -17.970 1.00 96.00 80 MET A O 1
ATOM 657 N N . THR A 1 81 ? 15.338 -1.433 -17.443 1.00 96.56 81 THR A N 1
ATOM 658 C CA . THR A 1 81 ? 15.930 -2.692 -16.979 1.00 96.56 81 THR A CA 1
ATOM 659 C C . THR A 1 81 ? 15.265 -3.186 -15.698 1.00 96.56 81 THR A C 1
ATOM 661 O O . THR A 1 81 ? 15.006 -4.383 -15.593 1.00 96.56 81 THR A O 1
ATOM 664 N N . VAL A 1 82 ? 14.927 -2.298 -14.757 1.00 97.50 82 VAL A N 1
ATOM 665 C CA . VAL A 1 82 ? 14.192 -2.664 -13.534 1.00 97.50 82 VAL A CA 1
ATOM 666 C C . VAL A 1 82 ? 12.809 -3.223 -13.874 1.00 97.50 82 VAL A C 1
ATOM 668 O O . VAL A 1 82 ? 12.484 -4.327 -13.436 1.00 97.50 82 VAL A O 1
ATOM 671 N N . LEU A 1 83 ? 12.026 -2.526 -14.706 1.00 97.06 83 LEU A N 1
ATOM 672 C CA . LEU A 1 83 ? 10.679 -2.966 -15.102 1.00 97.06 83 LEU A CA 1
ATOM 673 C C . LEU A 1 83 ? 10.707 -4.328 -15.812 1.00 97.06 83 LEU A C 1
ATOM 675 O O . LEU A 1 83 ? 9.991 -5.260 -15.438 1.00 97.06 83 LEU A O 1
ATOM 679 N N . ASN A 1 84 ? 11.596 -4.483 -16.796 1.00 96.56 84 ASN A N 1
ATOM 680 C CA . ASN A 1 84 ? 11.762 -5.748 -17.513 1.00 96.56 84 ASN A CA 1
ATOM 681 C C . ASN A 1 84 ? 12.335 -6.857 -16.618 1.00 96.56 84 ASN A C 1
ATOM 683 O O . ASN A 1 84 ? 11.974 -8.024 -16.769 1.00 96.56 84 ASN A O 1
ATOM 687 N N . GLY A 1 85 ? 13.229 -6.512 -15.691 1.00 96.06 85 GLY A N 1
ATOM 688 C CA . GLY A 1 85 ? 13.799 -7.430 -14.709 1.00 96.06 85 GLY A CA 1
ATOM 689 C C . GLY A 1 85 ? 12.737 -7.971 -13.757 1.00 96.06 85 GLY A C 1
ATOM 690 O O . GLY A 1 85 ? 12.680 -9.179 -13.536 1.00 96.06 85 GLY A O 1
ATOM 691 N N . ALA A 1 86 ? 11.843 -7.107 -13.272 1.00 96.88 86 ALA A N 1
ATOM 692 C CA . ALA A 1 86 ? 10.719 -7.490 -12.424 1.00 96.88 86 ALA A CA 1
ATOM 693 C C . ALA A 1 86 ? 9.756 -8.444 -13.155 1.00 96.88 86 ALA A C 1
ATOM 695 O O . ALA A 1 86 ? 9.410 -9.501 -12.622 1.00 96.88 86 ALA A O 1
ATOM 696 N N . LEU A 1 87 ? 9.407 -8.150 -14.413 1.00 95.94 87 LEU A N 1
ATOM 697 C CA . LEU A 1 87 ? 8.601 -9.047 -15.253 1.00 95.94 87 LEU A CA 1
ATOM 698 C C . LEU A 1 87 ? 9.294 -10.390 -15.525 1.00 95.94 87 LEU A C 1
ATOM 700 O O . LEU A 1 87 ? 8.662 -11.441 -15.471 1.00 95.94 87 LEU A O 1
ATOM 704 N N . LYS A 1 88 ? 10.604 -10.393 -15.791 1.00 95.38 88 LYS A N 1
ATOM 705 C CA . LYS A 1 88 ? 11.361 -11.641 -15.979 1.00 95.38 88 LYS A CA 1
ATOM 706 C C . LYS A 1 88 ? 11.433 -12.463 -14.694 1.00 95.38 88 LYS A C 1
ATOM 708 O O . LYS A 1 88 ? 11.319 -13.683 -14.765 1.00 95.38 88 LYS A O 1
ATOM 713 N N . ALA A 1 89 ? 11.570 -11.822 -13.533 1.00 94.88 89 ALA A N 1
ATOM 714 C CA . ALA A 1 89 ? 11.550 -12.504 -12.242 1.00 94.88 89 ALA A CA 1
ATOM 715 C C . ALA A 1 89 ? 10.221 -13.242 -12.012 1.00 94.88 89 ALA A C 1
ATOM 717 O O . ALA A 1 89 ? 10.226 -14.364 -11.509 1.00 94.88 89 ALA A O 1
ATOM 718 N N . CYS A 1 90 ? 9.101 -12.673 -12.471 1.00 94.06 90 CYS A N 1
ATOM 719 C CA . CYS A 1 90 ? 7.778 -13.298 -12.396 1.00 94.06 90 CYS A CA 1
ATOM 720 C C . CYS A 1 90 ? 7.695 -14.670 -13.088 1.00 94.06 90 CYS A C 1
ATOM 722 O O . CYS A 1 90 ? 6.878 -15.491 -12.680 1.00 94.06 90 CYS A O 1
ATOM 724 N N . LYS A 1 91 ? 8.551 -14.961 -14.083 1.0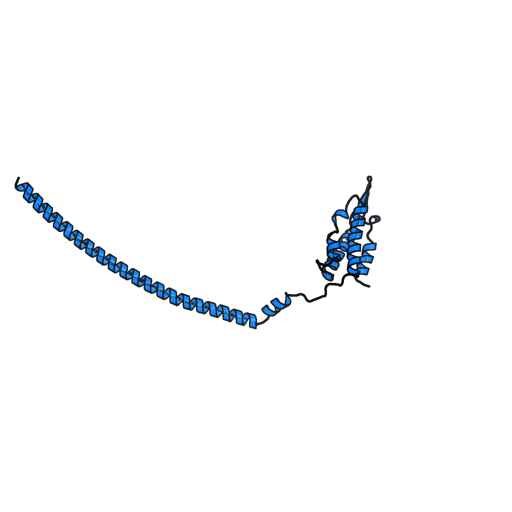0 91.81 91 LYS A N 1
ATOM 725 C CA . LYS A 1 91 ? 8.590 -16.278 -14.751 1.00 91.81 91 LYS A CA 1
ATOM 726 C C . LYS A 1 91 ? 9.072 -17.407 -13.840 1.00 91.81 91 LYS A C 1
ATOM 728 O O . LYS A 1 91 ? 8.700 -18.556 -14.044 1.00 91.81 91 LYS A O 1
ATOM 733 N N . ASN A 1 92 ? 9.906 -17.076 -12.856 1.00 89.50 92 ASN A N 1
ATOM 734 C CA . ASN A 1 92 ? 10.525 -18.046 -11.950 1.00 89.50 92 ASN A CA 1
ATOM 735 C C . ASN A 1 92 ? 9.866 -18.065 -10.565 1.00 89.50 92 ASN A C 1
ATOM 737 O O . ASN A 1 92 ? 10.215 -18.890 -9.725 1.00 89.50 92 ASN A O 1
ATOM 741 N N . ILE A 1 93 ? 8.936 -17.146 -10.306 1.00 90.19 93 ILE A N 1
ATOM 742 C CA . ILE A 1 93 ? 8.202 -17.061 -9.046 1.00 90.19 93 ILE A CA 1
ATOM 743 C C . ILE A 1 93 ? 6.844 -17.718 -9.259 1.00 90.19 93 ILE A C 1
ATOM 745 O O . ILE A 1 93 ? 6.182 -17.498 -10.269 1.00 90.19 93 ILE A O 1
ATOM 749 N N . THR A 1 94 ? 6.406 -18.529 -8.301 1.00 87.94 94 THR A N 1
ATOM 750 C CA . THR A 1 94 ? 5.048 -19.075 -8.342 1.00 87.94 94 THR A CA 1
ATOM 751 C C . THR A 1 94 ? 4.054 -17.952 -8.028 1.00 87.94 94 THR A C 1
ATOM 753 O O . THR A 1 94 ? 4.228 -17.283 -7.005 1.00 87.94 94 THR A O 1
ATOM 756 N N . PRO A 1 95 ? 3.028 -17.716 -8.870 1.00 88.75 95 PRO A N 1
ATOM 757 C CA . PRO A 1 95 ? 1.964 -16.769 -8.562 1.00 88.75 95 PRO A CA 1
ATOM 758 C C . PRO A 1 95 ? 1.379 -17.048 -7.184 1.00 88.75 95 PRO A C 1
ATOM 760 O O . PRO A 1 95 ? 1.277 -18.209 -6.772 1.00 88.75 95 PRO A O 1
ATOM 763 N N . LYS A 1 96 ? 0.957 -15.997 -6.476 1.00 85.94 96 LYS A N 1
ATOM 764 C CA . LYS A 1 96 ? 0.267 -16.201 -5.207 1.00 85.94 96 LYS A CA 1
ATOM 765 C C . LYS A 1 96 ? -0.957 -17.063 -5.503 1.00 85.94 96 LYS A C 1
ATOM 767 O O . LYS A 1 96 ? -1.735 -16.752 -6.410 1.00 85.94 96 LYS A O 1
ATOM 772 N N . SER A 1 97 ? -1.097 -18.180 -4.784 1.00 63.56 97 SER A N 1
ATOM 773 C CA . SER A 1 97 ? -2.320 -18.976 -4.857 1.00 63.56 97 SER A CA 1
ATOM 774 C C . SER A 1 97 ? -3.479 -18.001 -4.699 1.00 63.56 97 SER A C 1
ATOM 776 O O . SER A 1 97 ? -3.455 -17.173 -3.782 1.00 63.56 97 SER A O 1
ATOM 778 N N . LYS A 1 98 ? -4.488 -18.078 -5.574 1.00 58.06 98 LYS A N 1
ATOM 779 C CA . LYS A 1 98 ? -5.792 -17.452 -5.328 1.00 58.06 98 LYS A CA 1
ATOM 780 C C . LYS A 1 98 ? -6.458 -18.169 -4.146 1.00 58.06 98 LYS A C 1
ATOM 782 O O . LYS A 1 98 ? -7.568 -18.679 -4.261 1.00 58.06 98 LYS A O 1
ATOM 787 N N . ASN A 1 99 ? -5.783 -18.254 -3.004 1.00 45.16 99 ASN A N 1
ATOM 788 C CA . ASN A 1 99 ? -6.434 -18.506 -1.745 1.00 45.16 99 ASN A CA 1
ATOM 789 C C . ASN A 1 99 ? -7.335 -17.297 -1.546 1.00 45.16 99 ASN A C 1
ATOM 791 O O . ASN A 1 99 ? -6.856 -16.170 -1.439 1.00 45.16 99 ASN A O 1
ATOM 795 N N . LYS A 1 100 ? -8.631 -17.594 -1.710 1.00 46.53 100 LYS A N 1
ATOM 796 C CA . LYS A 1 100 ? -9.829 -16.794 -1.466 1.00 46.53 100 LYS A CA 1
ATOM 797 C C . LYS A 1 100 ? -9.524 -15.497 -0.738 1.00 46.53 100 LYS A C 1
ATOM 799 O O . LYS A 1 100 ? -8.848 -15.536 0.276 1.00 46.53 100 LYS A O 1
ATOM 804 N N . GLN A 1 101 ? -10.137 -14.407 -1.193 1.00 48.66 101 GLN A N 1
ATOM 805 C CA . GLN A 1 101 ? -10.523 -13.297 -0.322 1.00 48.66 101 GLN A CA 1
ATOM 806 C C . GLN A 1 101 ? -10.872 -13.844 1.073 1.00 48.66 101 GLN A C 1
ATOM 808 O O . GLN A 1 101 ? -11.931 -14.445 1.265 1.00 48.66 101 GLN A O 1
ATOM 813 N N . VAL A 1 102 ? -9.930 -13.751 2.003 1.00 51.44 102 VAL A N 1
ATOM 814 C CA . VAL A 1 102 ? -10.172 -14.061 3.398 1.00 51.44 102 VAL A CA 1
ATOM 815 C C . VAL A 1 102 ? -10.749 -12.768 3.963 1.00 51.44 102 VAL A C 1
ATOM 817 O O . VAL A 1 102 ? -10.126 -11.716 3.870 1.00 51.44 102 VAL A O 1
ATOM 820 N N . ASP A 1 103 ? -11.976 -12.899 4.464 1.00 53.38 103 ASP A N 1
ATOM 821 C CA . ASP A 1 103 ? -12.603 -12.087 5.514 1.00 53.38 103 ASP A CA 1
ATOM 822 C C . ASP A 1 103 ? -13.569 -10.934 5.243 1.00 53.38 103 ASP A C 1
ATOM 824 O O . ASP A 1 103 ? -14.195 -10.491 6.201 1.00 53.38 103 ASP A O 1
ATOM 828 N N . ASP A 1 104 ? -13.934 -10.614 4.002 1.00 54.69 104 ASP A N 1
ATOM 829 C CA . ASP A 1 104 ? -15.224 -9.919 3.804 1.00 54.69 104 ASP A CA 1
ATOM 830 C C . ASP A 1 104 ? -16.389 -10.917 3.828 1.00 54.69 104 ASP A C 1
ATOM 832 O O . ASP A 1 104 ? -17.446 -10.673 4.405 1.00 54.69 104 ASP A O 1
ATOM 836 N N . ASN A 1 105 ? -16.192 -12.112 3.267 1.00 62.50 105 ASN A N 1
ATOM 837 C CA . ASN A 1 105 ? -17.274 -13.082 3.128 1.00 62.50 105 ASN A CA 1
ATOM 838 C C . ASN A 1 105 ? -17.699 -13.693 4.476 1.00 62.50 105 ASN A C 1
ATOM 840 O O . ASN A 1 105 ? -18.878 -13.962 4.661 1.00 62.50 105 ASN A O 1
ATOM 844 N N . GLN A 1 106 ? -16.783 -13.886 5.433 1.00 67.19 106 GLN A N 1
ATOM 845 C CA . GLN A 1 106 ? -17.130 -14.479 6.734 1.00 67.19 106 GLN A CA 1
ATOM 846 C C . GLN A 1 106 ? -17.926 -13.505 7.611 1.00 67.19 106 GLN A C 1
ATOM 848 O O . GLN A 1 106 ? -18.980 -13.870 8.130 1.00 67.19 106 GLN A O 1
ATOM 853 N N . ILE A 1 107 ? -17.480 -12.249 7.713 1.00 71.44 107 ILE A N 1
ATOM 854 C CA . ILE A 1 107 ? -18.183 -11.205 8.471 1.00 71.44 107 ILE A CA 1
ATOM 855 C C . ILE A 1 107 ? -19.537 -10.895 7.817 1.00 71.44 107 ILE A C 1
ATOM 857 O O . ILE A 1 107 ? -20.556 -10.823 8.504 1.00 71.44 107 ILE A O 1
ATOM 861 N N . ILE A 1 108 ? -19.598 -10.804 6.485 1.00 69.50 108 ILE A N 1
ATOM 862 C CA . ILE A 1 108 ? -20.861 -10.587 5.763 1.00 69.50 108 ILE A CA 1
ATOM 863 C C . ILE A 1 108 ? -21.804 -11.793 5.906 1.00 69.50 108 ILE A C 1
ATOM 865 O O . ILE A 1 108 ? -23.016 -11.605 6.019 1.00 69.50 108 ILE A O 1
ATOM 869 N N . GLN A 1 109 ? -21.290 -13.026 5.939 1.00 74.31 109 GLN A N 1
ATOM 870 C CA . GLN A 1 109 ? -22.101 -14.217 6.218 1.00 74.31 109 GLN A CA 1
ATOM 871 C C . GLN A 1 109 ? -22.652 -14.217 7.646 1.00 74.31 109 GLN A C 1
ATOM 873 O O . GLN A 1 109 ? -23.815 -14.566 7.839 1.00 74.31 109 GLN A O 1
ATOM 878 N N . LEU A 1 110 ? -21.859 -13.782 8.628 1.00 76.38 110 LEU A N 1
ATOM 879 C CA . LEU A 1 110 ? -22.300 -13.628 10.016 1.00 76.38 110 LEU A CA 1
ATOM 880 C C . LEU A 1 110 ? -23.401 -12.563 10.143 1.00 76.38 110 LEU A C 1
ATOM 882 O O . LEU A 1 110 ? -24.429 -12.834 10.755 1.00 76.38 110 LEU A O 1
ATOM 886 N N . ILE A 1 111 ? -23.250 -11.401 9.498 1.00 78.69 111 ILE A N 1
ATOM 887 C CA . ILE A 1 111 ? -24.247 -10.310 9.524 1.00 78.69 111 ILE A CA 1
ATOM 888 C C . ILE A 1 111 ? -25.546 -10.691 8.792 1.00 78.69 111 ILE A C 1
ATOM 890 O O . ILE A 1 111 ? -26.631 -10.269 9.195 1.00 78.69 111 ILE A O 1
ATOM 894 N N . LYS A 1 112 ? -25.461 -11.497 7.725 1.00 79.56 112 LYS A N 1
ATOM 895 C CA . LYS A 1 112 ? -26.638 -12.016 7.002 1.00 79.56 112 LYS A CA 1
ATOM 896 C C . LYS A 1 112 ? -27.352 -13.146 7.743 1.00 79.56 112 LYS A C 1
ATOM 898 O O . LYS A 1 112 ? -28.482 -13.479 7.390 1.00 79.56 112 LYS A O 1
ATOM 903 N N . ASN A 1 113 ? -26.714 -13.755 8.739 1.00 84.88 113 ASN A N 1
ATOM 904 C CA . ASN A 1 113 ? -27.305 -14.845 9.492 1.00 84.88 113 ASN A CA 1
ATOM 905 C C . ASN A 1 113 ? -28.331 -14.305 10.501 1.00 84.88 113 ASN A C 1
ATOM 907 O O . ASN A 1 113 ? -27.992 -13.565 11.420 1.00 84.88 113 ASN A O 1
ATOM 911 N N . ILE A 1 114 ? -29.593 -14.718 10.368 1.00 88.75 114 ILE A N 1
ATOM 912 C CA . ILE A 1 114 ? -30.674 -14.297 11.268 1.00 88.75 114 ILE A CA 1
ATOM 913 C C . ILE A 1 114 ? -30.389 -14.652 12.735 1.00 88.75 114 ILE A C 1
ATOM 915 O O . ILE A 1 114 ? -30.735 -13.886 13.633 1.00 88.75 114 ILE A O 1
ATOM 919 N N . TYR A 1 115 ? -29.687 -15.761 12.990 1.00 91.50 115 TYR A N 1
ATOM 920 C CA . TYR A 1 115 ? -29.356 -16.187 14.348 1.00 91.50 115 TYR A CA 1
ATOM 921 C C . TYR A 1 115 ? -28.420 -15.198 15.058 1.00 91.50 115 TYR A C 1
ATOM 923 O O . TYR A 1 115 ? -28.575 -14.982 16.261 1.00 91.50 115 TYR A O 1
ATOM 931 N N . PHE A 1 116 ? -27.522 -14.530 14.323 1.00 87.94 116 PHE A N 1
ATOM 932 C CA . PHE A 1 116 ? -26.641 -13.491 14.871 1.00 87.94 116 PHE A CA 1
ATOM 933 C C . PHE A 1 116 ? -27.455 -12.362 15.521 1.00 87.94 116 PHE A C 1
ATOM 935 O O . PHE A 1 116 ? -27.221 -12.002 16.675 1.00 87.94 116 PHE A O 1
ATOM 942 N N . TRP A 1 117 ? -28.487 -11.878 14.826 1.00 89.69 117 TRP A N 1
ATOM 943 C CA . TRP A 1 117 ? -29.366 -10.824 15.333 1.00 89.69 117 TRP A CA 1
ATOM 944 C C . TRP A 1 117 ? -30.258 -11.288 16.486 1.00 89.69 117 TRP A C 1
ATOM 946 O O . TRP A 1 117 ? -30.506 -10.512 17.407 1.00 89.69 117 TRP A O 1
ATOM 956 N N . THR A 1 118 ? -30.699 -12.552 16.488 1.00 92.25 118 THR A N 1
ATOM 957 C CA . THR A 1 118 ? -31.502 -13.086 17.603 1.00 92.25 118 THR A CA 1
ATOM 958 C C . THR A 1 118 ? -30.713 -13.148 18.907 1.00 92.25 118 THR A C 1
ATOM 960 O O . THR A 1 118 ? -31.216 -12.724 19.944 1.00 92.25 118 THR A O 1
ATOM 963 N N . VAL A 1 119 ? -29.459 -13.608 18.859 1.00 92.75 119 VAL A N 1
ATOM 964 C CA . VAL A 1 119 ? -28.602 -13.687 20.048 1.00 92.75 119 VAL A CA 1
ATOM 965 C C . VAL A 1 119 ? -28.284 -12.284 20.559 1.00 92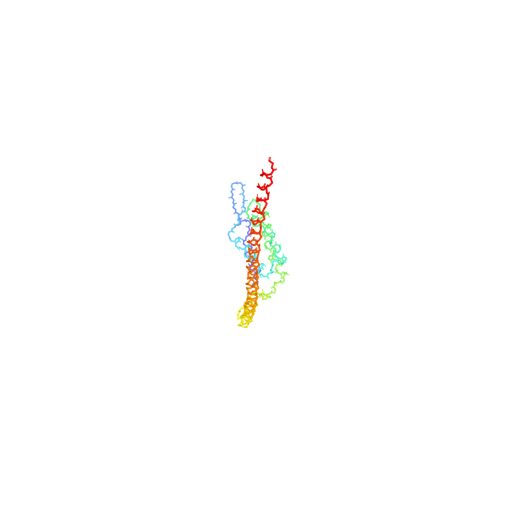.75 119 VAL A C 1
ATOM 967 O O . VAL A 1 119 ? -28.388 -12.036 21.759 1.00 92.75 119 VAL A O 1
ATOM 970 N N . LEU A 1 120 ? -27.979 -11.349 19.653 1.00 92.69 120 LEU A N 1
ATOM 971 C CA . LEU A 1 120 ? -27.732 -9.951 20.003 1.00 92.69 120 LEU A CA 1
ATOM 972 C C . LEU A 1 120 ? -28.941 -9.324 20.717 1.00 92.69 120 LEU A C 1
ATOM 974 O O . LEU A 1 120 ? -28.783 -8.737 21.784 1.00 92.69 120 LEU A O 1
ATOM 978 N N . LEU A 1 121 ? -30.153 -9.502 20.176 1.00 93.75 121 LEU A N 1
ATOM 979 C CA . LEU A 1 121 ? -31.386 -8.984 20.778 1.00 93.75 121 LEU A CA 1
ATOM 980 C C . LEU A 1 121 ? -31.674 -9.590 22.153 1.00 93.75 121 LEU A C 1
ATOM 982 O O . LEU A 1 121 ? -32.077 -8.863 23.059 1.00 93.75 121 LEU A O 1
ATOM 986 N N . ILE A 1 122 ? -31.448 -10.895 22.330 1.00 94.06 122 ILE A N 1
ATOM 987 C CA . ILE A 1 122 ? -31.643 -11.566 23.623 1.00 94.06 122 ILE A CA 1
ATOM 988 C C . ILE A 1 122 ? -30.663 -11.015 24.665 1.00 94.06 122 ILE A C 1
ATOM 990 O O . ILE A 1 122 ? -31.075 -10.705 25.782 1.00 94.06 122 ILE A O 1
ATOM 994 N N . ILE A 1 123 ? -29.387 -10.840 24.303 1.00 93.00 123 ILE A N 1
ATOM 995 C CA . ILE A 1 123 ? -28.369 -10.293 25.211 1.00 93.00 123 ILE A CA 1
ATOM 996 C C . ILE A 1 123 ? -28.693 -8.838 25.567 1.00 93.00 123 ILE A C 1
ATOM 998 O O . ILE A 1 123 ? -28.696 -8.486 26.747 1.00 93.00 123 ILE A O 1
ATOM 1002 N N . SER A 1 124 ? -29.011 -7.998 24.578 1.00 90.44 124 SER A N 1
ATOM 1003 C CA . SER A 1 124 ? -29.371 -6.596 24.814 1.00 90.44 124 SER A CA 1
ATOM 1004 C C . SER A 1 124 ? -30.644 -6.461 25.654 1.00 90.44 124 SER A C 1
ATOM 1006 O O . SER A 1 124 ? -30.673 -5.667 26.593 1.00 90.44 124 SER A O 1
ATOM 1008 N N . GLY A 1 125 ? -31.675 -7.263 25.371 1.00 93.06 125 GLY A N 1
ATOM 1009 C CA . GLY A 1 125 ? -32.915 -7.285 26.147 1.00 93.06 125 GLY A CA 1
ATOM 1010 C C . GLY A 1 125 ? -32.698 -7.758 27.585 1.00 93.06 125 GLY A C 1
ATOM 1011 O O . GLY A 1 125 ? -33.194 -7.128 28.519 1.00 93.06 125 GLY A O 1
ATOM 1012 N N . GLY A 1 126 ? -31.900 -8.812 27.780 1.00 91.38 126 GLY A N 1
ATOM 1013 C CA . GLY A 1 126 ? -31.536 -9.316 29.105 1.00 91.38 126 GLY A CA 1
ATOM 1014 C C . GLY A 1 126 ? -30.749 -8.292 29.926 1.00 91.38 126 GLY A C 1
ATOM 1015 O O . GLY A 1 126 ? -31.086 -8.039 31.081 1.00 91.38 126 GLY A O 1
ATOM 1016 N N . ALA A 1 127 ? -29.751 -7.644 29.319 1.00 91.69 127 ALA A N 1
ATOM 1017 C CA . ALA A 1 127 ? -28.971 -6.593 29.969 1.00 91.69 127 ALA A CA 1
ATOM 1018 C C . ALA A 1 127 ? -29.839 -5.387 30.364 1.00 91.69 127 ALA A C 1
ATOM 1020 O O . ALA A 1 127 ? -29.705 -4.866 31.471 1.00 91.69 127 ALA A O 1
ATOM 1021 N N . PHE A 1 128 ? -30.766 -4.970 29.496 1.00 91.25 128 PHE A N 1
ATOM 1022 C CA . PHE A 1 128 ? -31.682 -3.866 29.781 1.00 91.25 128 PHE A CA 1
ATOM 1023 C C . PHE A 1 128 ? -32.667 -4.201 30.910 1.00 91.25 128 PHE A C 1
ATOM 1025 O O . PHE A 1 128 ? -32.851 -3.397 31.822 1.00 91.25 128 PHE A O 1
ATOM 1032 N N . ALA A 1 129 ? -33.255 -5.402 30.900 1.00 89.19 129 ALA A N 1
ATOM 1033 C CA . ALA A 1 129 ? -34.169 -5.853 31.950 1.00 89.19 129 ALA A CA 1
ATOM 1034 C C . ALA A 1 129 ? -33.473 -5.951 33.317 1.00 89.19 129 ALA A C 1
ATOM 1036 O O . ALA A 1 129 ? -34.014 -5.485 34.321 1.00 89.19 129 ALA A O 1
ATOM 1037 N N . LEU A 1 130 ? -32.252 -6.495 33.352 1.00 87.12 130 LEU A N 1
ATOM 1038 C CA . LEU A 1 130 ? -31.432 -6.519 34.564 1.00 87.12 130 LEU A CA 1
ATOM 1039 C C . LEU A 1 130 ? -31.095 -5.099 35.031 1.00 87.12 130 LEU A C 1
ATOM 1041 O O . LEU A 1 130 ? -31.229 -4.802 36.216 1.00 87.12 130 LEU A O 1
ATOM 1045 N N . GLY A 1 131 ? -30.721 -4.208 34.109 1.00 86.94 131 GLY A N 1
ATOM 1046 C CA . GLY A 1 131 ? -30.457 -2.801 34.405 1.00 86.94 131 GLY A CA 1
ATOM 1047 C C . GLY A 1 131 ? -31.656 -2.093 35.037 1.00 86.94 131 GLY A C 1
ATOM 1048 O O . GLY A 1 131 ? -31.499 -1.425 36.058 1.00 86.94 131 GLY A O 1
ATOM 1049 N N . LEU A 1 132 ? -32.862 -2.290 34.493 1.00 84.00 132 LEU A N 1
ATOM 1050 C CA . LEU A 1 132 ? -34.093 -1.753 35.076 1.00 84.00 132 LEU A CA 1
ATOM 1051 C C . LEU A 1 132 ? -34.373 -2.334 36.465 1.00 84.00 132 LEU A C 1
ATOM 1053 O O . LEU A 1 132 ? -34.640 -1.571 37.387 1.00 84.00 132 LEU A O 1
ATOM 1057 N N . HIS A 1 133 ? -34.268 -3.653 36.637 1.00 84.19 133 HIS A N 1
ATOM 1058 C CA . HIS A 1 133 ? -34.555 -4.317 37.912 1.00 84.19 133 HIS A CA 1
ATOM 1059 C C . HIS A 1 133 ? -33.604 -3.879 39.038 1.00 84.19 133 HIS A C 1
ATOM 1061 O O . HIS A 1 133 ? -34.035 -3.583 40.154 1.00 84.19 133 HIS A O 1
ATOM 1067 N N . PHE A 1 134 ? -32.298 -3.810 38.760 1.00 79.88 134 PHE A N 1
ATOM 1068 C CA . PHE A 1 134 ? -31.327 -3.296 39.730 1.00 79.88 134 PHE A CA 1
ATOM 1069 C C . PHE A 1 134 ? -31.483 -1.788 39.955 1.00 79.88 134 PHE A C 1
ATOM 1071 O O . PHE A 1 134 ? -31.309 -1.323 41.082 1.00 79.88 134 PHE A O 1
ATOM 1078 N N . GLY A 1 135 ? -31.837 -1.035 38.910 1.00 74.69 135 GLY A N 1
ATOM 1079 C CA . GLY A 1 135 ? -32.077 0.403 38.985 1.00 74.69 135 GLY A CA 1
ATOM 1080 C C . GLY A 1 135 ? -33.241 0.759 39.908 1.00 74.69 135 GLY A C 1
ATOM 1081 O O . GLY A 1 135 ? -33.065 1.568 40.814 1.00 74.69 135 GLY A O 1
ATOM 1082 N N . THR A 1 136 ? -34.404 0.127 39.736 1.00 73.38 136 THR A N 1
ATOM 1083 C CA . THR A 1 136 ? -35.588 0.401 40.568 1.00 73.38 136 THR A CA 1
ATOM 10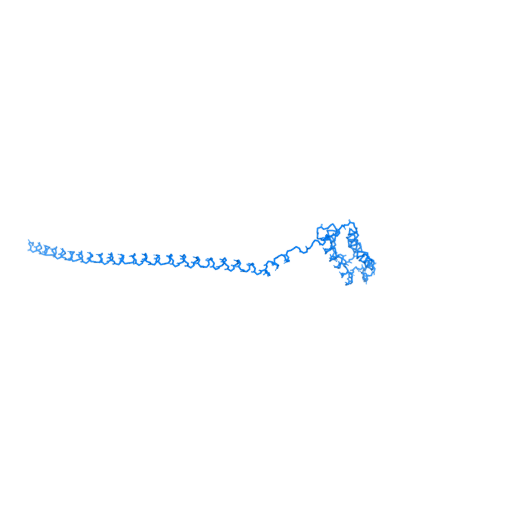84 C C . THR A 1 136 ? -35.379 -0.040 42.013 1.00 73.38 136 THR A C 1
ATOM 1086 O O . THR A 1 136 ? -35.633 0.733 42.931 1.00 73.38 136 THR A O 1
ATOM 1089 N N . SER A 1 137 ? -34.825 -1.238 42.235 1.00 73.12 137 SER A N 1
ATOM 1090 C CA . SER A 1 137 ? -34.606 -1.767 43.587 1.00 73.12 137 SER A CA 1
ATOM 1091 C C . SER A 1 137 ? -33.623 -0.921 44.404 1.00 73.12 137 SER A C 1
ATOM 1093 O O . SER A 1 137 ? -33.846 -0.688 45.595 1.00 73.12 137 SER A O 1
ATOM 1095 N N . LYS A 1 138 ? -32.547 -0.432 43.775 1.00 72.88 138 LYS A N 1
ATOM 1096 C CA . LYS A 1 138 ? -31.568 0.425 44.450 1.00 72.88 138 LYS A CA 1
ATOM 1097 C C . LYS A 1 138 ? -32.123 1.829 44.695 1.00 72.88 138 LYS A C 1
ATOM 1099 O O . LYS A 1 138 ? -31.946 2.361 45.788 1.00 72.88 138 LYS A O 1
ATOM 1104 N N . PHE A 1 139 ? -32.835 2.392 43.720 1.00 70.38 139 PHE A N 1
ATOM 1105 C CA . PHE A 1 139 ? -33.410 3.730 43.832 1.00 70.38 139 PHE A CA 1
ATOM 1106 C C . PHE A 1 139 ? -34.504 3.812 44.905 1.00 70.38 139 PHE A C 1
ATOM 1108 O O . PHE A 1 139 ? -34.509 4.750 45.699 1.00 70.38 139 PHE A O 1
ATOM 1115 N N . ASP A 1 140 ? -35.390 2.816 44.989 1.00 74.50 140 ASP A N 1
ATOM 1116 C CA . ASP A 1 140 ? -36.451 2.793 46.004 1.00 74.50 140 ASP A CA 1
ATOM 1117 C C . ASP A 1 140 ? -35.881 2.664 47.423 1.00 74.50 140 ASP A C 1
ATOM 1119 O O . ASP A 1 140 ? -36.358 3.326 48.350 1.00 74.50 140 ASP A O 1
ATOM 1123 N N . LYS A 1 141 ? -34.810 1.876 47.589 1.00 78.50 141 LYS A N 1
ATOM 1124 C CA . LYS A 1 141 ? -34.113 1.740 48.872 1.00 78.50 141 LYS A CA 1
ATOM 1125 C C . LYS A 1 141 ? -33.435 3.045 49.292 1.00 78.50 141 LYS A C 1
ATOM 1127 O O . LYS A 1 141 ? -33.662 3.508 50.407 1.00 78.50 141 LYS A O 1
ATOM 1132 N N . GLU A 1 142 ? -32.650 3.651 48.402 1.00 78.62 142 GLU A N 1
ATOM 1133 C CA . GLU A 1 142 ? -31.954 4.915 48.681 1.00 78.62 142 GLU A CA 1
ATOM 1134 C C . GLU A 1 142 ? -32.945 6.049 48.972 1.00 78.62 142 GLU A C 1
ATOM 1136 O O . GLU A 1 142 ? -32.736 6.847 49.886 1.00 78.62 142 GLU A O 1
ATOM 1141 N N . LYS A 1 143 ? -34.073 6.088 48.253 1.00 80.31 143 LYS A N 1
ATOM 1142 C CA . LYS A 1 143 ? -35.129 7.071 48.491 1.00 80.31 143 LYS A CA 1
ATOM 1143 C C . LYS A 1 143 ? -35.772 6.880 49.865 1.00 80.31 143 LYS A C 1
ATOM 1145 O O . LYS A 1 143 ? -35.930 7.861 50.588 1.00 80.31 143 LYS A O 1
ATOM 1150 N N . SER A 1 144 ? -36.115 5.648 50.245 1.00 78.62 144 SER A N 1
ATOM 1151 C CA . SER A 1 144 ? -36.692 5.351 51.565 1.00 78.62 144 SER A CA 1
ATOM 1152 C C . SER A 1 144 ? -35.753 5.753 52.706 1.00 78.62 144 SER A C 1
ATOM 1154 O O . SER A 1 144 ? -36.175 6.427 53.643 1.00 78.62 144 SER A O 1
ATOM 1156 N N . GLU A 1 145 ? -34.473 5.396 52.602 1.00 87.19 145 GLU A N 1
ATOM 1157 C CA . GLU A 1 145 ? -33.452 5.703 53.612 1.00 87.19 145 GLU A CA 1
ATOM 1158 C C . GLU A 1 145 ? -33.220 7.219 53.753 1.00 87.19 145 GLU A C 1
ATOM 1160 O O . GLU A 1 145 ? -33.097 7.750 54.863 1.00 87.19 145 GLU A O 1
ATOM 1165 N N . PHE A 1 146 ? -33.261 7.952 52.636 1.00 87.94 146 PHE A N 1
ATOM 1166 C CA . PHE A 1 146 ? -33.177 9.410 52.644 1.00 87.94 146 PHE A CA 1
ATOM 1167 C C . PHE A 1 146 ? -34.385 10.067 53.337 1.00 87.94 146 PHE A C 1
ATOM 1169 O O . PHE A 1 146 ? -34.215 11.007 54.120 1.00 87.94 146 PHE A O 1
ATOM 1176 N N . TYR A 1 147 ? -35.604 9.566 53.099 1.00 84.06 147 TYR A N 1
ATOM 1177 C CA . TYR A 1 147 ? -36.809 10.060 53.778 1.00 84.06 147 TYR A CA 1
ATOM 1178 C C . TYR A 1 147 ? -36.760 9.830 55.291 1.00 84.06 147 TYR A C 1
ATOM 1180 O O . TYR A 1 147 ? -37.110 10.732 56.055 1.00 84.06 147 TYR A O 1
ATOM 1188 N N . GLU A 1 148 ? -36.312 8.655 55.736 1.00 86.69 148 GLU A N 1
ATOM 1189 C CA . GLU A 1 148 ? -36.177 8.354 57.165 1.00 86.69 148 GLU A CA 1
ATOM 1190 C C . GLU A 1 148 ? -35.148 9.262 57.841 1.00 86.69 148 GLU A C 1
ATOM 1192 O O . GLU A 1 148 ? -35.438 9.835 58.893 1.00 86.69 148 GLU A O 1
ATOM 1197 N N . THR A 1 149 ? -33.999 9.471 57.193 1.00 89.50 149 THR A N 1
ATOM 1198 C CA . THR A 1 149 ? -32.936 10.352 57.697 1.00 89.50 149 THR A CA 1
ATOM 1199 C C . THR A 1 149 ? -33.400 11.807 57.784 1.00 89.50 149 THR A C 1
ATOM 1201 O O . THR A 1 149 ? -33.155 12.489 58.777 1.00 89.50 149 THR A O 1
ATOM 1204 N N . THR A 1 150 ? -34.122 12.294 56.771 1.00 87.00 150 THR A N 1
ATOM 1205 C CA . THR A 1 150 ? -34.658 13.667 56.778 1.00 87.00 150 THR A CA 1
ATOM 1206 C C . THR A 1 150 ? -35.664 13.846 57.916 1.00 87.00 150 THR A C 1
ATOM 1208 O O . THR A 1 150 ? -35.610 14.821 58.666 1.00 87.00 150 THR A O 1
ATOM 1211 N N . LYS A 1 151 ? -36.549 12.862 58.109 1.00 92.19 151 LYS A N 1
ATOM 1212 C CA . LYS A 1 151 ? -37.552 12.881 59.177 1.00 92.19 151 LYS A CA 1
ATOM 1213 C C . LYS A 1 151 ? -36.921 12.841 60.570 1.00 92.19 151 LYS A C 1
ATOM 1215 O O . LYS A 1 151 ? -37.372 13.562 61.460 1.00 92.19 151 LYS A O 1
ATOM 1220 N N . SER A 1 152 ? -35.892 12.018 60.788 1.00 90.88 152 SER A N 1
ATOM 1221 C CA . SER A 1 152 ? -35.200 11.966 62.082 1.00 90.88 152 SER A CA 1
ATOM 1222 C C . SER A 1 152 ? -34.484 13.282 62.385 1.00 90.88 152 SER A C 1
ATOM 1224 O O . SER A 1 152 ? -34.578 13.783 63.506 1.00 90.88 152 SER A O 1
ATOM 1226 N N . GLN A 1 153 ? -33.854 13.896 61.379 1.00 91.38 153 GLN A N 1
ATOM 1227 C CA . GLN A 1 153 ? -33.218 15.207 61.515 1.00 91.38 153 GLN A CA 1
ATOM 1228 C C . GLN A 1 153 ? -34.225 16.311 61.865 1.00 91.38 153 GLN A C 1
ATOM 1230 O O . GLN A 1 153 ? -33.955 17.127 62.746 1.00 91.38 153 GLN A O 1
ATOM 1235 N N . GLU A 1 154 ? -35.409 16.333 61.249 1.00 93.06 154 GLU A N 1
ATOM 1236 C CA . GLU A 1 154 ? -36.458 17.303 61.599 1.00 93.06 154 GLU A CA 1
ATOM 1237 C C . GLU A 1 154 ? -36.937 17.160 63.052 1.00 93.06 154 GLU A C 1
ATOM 1239 O O . GLU A 1 154 ? -37.140 18.162 63.753 1.00 93.06 154 GLU A O 1
ATOM 1244 N N . ILE A 1 155 ? -37.082 15.921 63.535 1.00 91.75 155 ILE A N 1
ATOM 1245 C CA . ILE A 1 155 ? -37.433 15.636 64.933 1.00 91.75 155 ILE A CA 1
ATOM 1246 C C . ILE A 1 155 ? -36.331 16.148 65.869 1.00 91.75 155 ILE A C 1
ATOM 1248 O O . ILE A 1 155 ? -36.627 16.812 66.869 1.00 91.75 155 ILE A O 1
ATOM 1252 N N . GLU A 1 156 ? -35.062 15.898 65.539 1.00 93.12 156 GLU A N 1
ATOM 1253 C CA . GLU A 1 156 ? -33.924 16.373 66.326 1.00 93.12 156 GLU A CA 1
ATOM 1254 C C . GLU A 1 156 ? -33.858 17.901 66.377 1.00 93.12 156 GLU A C 1
ATOM 1256 O O . GLU A 1 156 ? -33.775 18.462 67.474 1.00 93.12 156 GLU A O 1
ATOM 1261 N N . ILE A 1 157 ? -33.987 18.581 65.233 1.00 91.62 157 ILE A N 1
ATOM 1262 C CA . ILE A 1 157 ? -34.020 20.050 65.143 1.00 91.62 157 ILE A CA 1
ATOM 1263 C C . ILE A 1 157 ? -35.154 20.613 66.001 1.00 91.62 157 ILE A C 1
ATOM 1265 O O . ILE A 1 157 ? -34.947 21.557 66.768 1.00 91.62 157 ILE A O 1
ATOM 1269 N N . THR A 1 158 ? -36.344 20.016 65.927 1.00 91.88 158 THR A N 1
ATOM 1270 C CA . THR A 1 158 ? -37.501 20.444 66.724 1.00 91.88 158 THR A CA 1
ATOM 1271 C C . THR A 1 158 ? -37.237 20.264 68.219 1.00 91.88 158 THR A C 1
ATOM 1273 O O . THR A 1 158 ? -37.505 21.164 69.020 1.00 91.88 158 THR A O 1
ATOM 1276 N N . SER A 1 159 ? -36.641 19.135 68.609 1.00 94.06 159 SER A N 1
ATOM 1277 C CA . SER A 1 159 ? -36.283 18.867 70.003 1.00 94.06 159 SER A CA 1
ATOM 1278 C C . SER A 1 159 ? -35.230 19.851 70.533 1.00 94.06 159 SER A C 1
ATOM 1280 O O . SER A 1 159 ? -35.349 20.346 71.656 1.00 94.06 159 SER A O 1
ATOM 1282 N N . LEU A 1 160 ? -34.225 20.186 69.716 1.00 92.44 160 LEU A N 1
ATOM 1283 C CA . LEU A 1 160 ? -33.170 21.141 70.047 1.00 92.44 160 LEU A CA 1
ATOM 1284 C C . LEU A 1 160 ? -33.725 22.558 70.166 1.00 92.44 160 LEU A C 1
ATOM 1286 O O . LEU A 1 160 ? -33.398 23.259 71.123 1.00 92.44 160 LEU A O 1
ATOM 1290 N N . LYS A 1 161 ? -34.616 22.957 69.257 1.00 93.19 161 LYS A N 1
ATOM 1291 C CA . LYS A 1 161 ? -35.309 24.247 69.311 1.00 93.19 161 LYS A CA 1
ATOM 1292 C C . LYS A 1 161 ? -36.120 24.393 70.598 1.00 93.19 161 LYS A C 1
ATOM 1294 O O . LYS A 1 161 ? -36.024 25.419 71.265 1.00 93.19 161 LYS A O 1
ATOM 1299 N N . ASN A 1 162 ? -36.845 23.351 71.002 1.00 91.56 162 ASN A N 1
ATOM 1300 C CA . ASN A 1 162 ? -37.584 23.354 72.266 1.00 91.56 162 ASN A CA 1
ATOM 1301 C C . ASN A 1 162 ? -36.644 23.447 73.477 1.00 91.56 162 ASN A C 1
ATOM 1303 O O . ASN A 1 162 ? -36.894 24.227 74.395 1.00 91.56 162 ASN A O 1
ATOM 1307 N N . LYS A 1 163 ? -35.519 22.719 73.463 1.00 93.31 163 LYS A N 1
ATOM 1308 C CA . LYS A 1 163 ? -34.490 22.829 74.510 1.00 93.31 163 LYS A CA 1
ATOM 1309 C C . LYS A 1 163 ? -33.904 24.242 74.588 1.00 93.31 163 LYS A C 1
ATOM 1311 O O . LYS A 1 163 ? -33.753 24.758 75.694 1.00 93.31 163 LYS A O 1
ATOM 1316 N N . LEU A 1 164 ? -33.621 24.886 73.456 1.00 90.81 164 LEU A N 1
ATOM 1317 C CA . LEU A 1 164 ? -33.160 26.278 73.423 1.00 90.81 164 LEU A CA 1
ATOM 1318 C C . LEU A 1 164 ? -34.194 27.226 74.034 1.00 90.81 164 LEU A C 1
ATOM 1320 O O . LEU A 1 164 ? -33.849 27.959 74.953 1.00 90.81 164 LEU A O 1
ATOM 1324 N N . LEU A 1 165 ? -35.468 27.120 73.642 1.00 91.06 165 LEU A N 1
ATOM 1325 C CA . LEU A 1 165 ? -36.547 27.936 74.215 1.00 91.06 165 LEU A CA 1
ATOM 1326 C C . LEU A 1 165 ? -36.648 27.785 75.744 1.00 91.06 165 LEU A C 1
ATOM 1328 O O . LEU A 1 165 ? -36.784 28.776 76.464 1.00 91.06 165 LEU A O 1
ATOM 1332 N N . THR A 1 166 ? -36.528 26.559 76.268 1.00 88.44 166 THR A N 1
ATOM 1333 C CA . THR A 1 166 ? -36.532 26.338 77.726 1.00 88.44 166 THR A CA 1
ATOM 1334 C C . THR A 1 166 ? -35.310 26.950 78.413 1.00 88.44 166 THR A C 1
ATOM 1336 O O . THR A 1 166 ? -35.448 27.589 79.463 1.00 88.44 166 THR A O 1
ATOM 1339 N N . LYS A 1 167 ? -34.119 26.823 77.815 1.00 91.94 167 LYS A N 1
ATOM 1340 C CA . LYS A 1 167 ? -32.896 27.434 78.345 1.00 91.94 167 LYS A CA 1
ATOM 1341 C C . LYS A 1 167 ? -32.976 28.956 78.329 1.00 91.94 167 LYS A C 1
ATOM 1343 O O . LYS A 1 167 ? -32.670 29.562 79.351 1.00 91.94 167 LYS A O 1
ATOM 1348 N N . ASP A 1 168 ? -33.465 29.559 77.251 1.00 92.06 168 ASP A N 1
ATOM 1349 C CA . ASP A 1 168 ? -33.665 31.007 77.159 1.00 92.06 168 ASP A CA 1
ATOM 1350 C C . ASP A 1 168 ? -34.633 31.503 78.239 1.00 92.06 168 ASP A C 1
ATOM 1352 O O . ASP A 1 168 ? -34.346 32.482 78.929 1.00 92.06 168 ASP A O 1
ATOM 1356 N N . SER A 1 169 ? -35.735 30.784 78.482 1.00 90.56 169 SER A N 1
ATOM 1357 C CA . SER A 1 169 ? -36.678 31.135 79.556 1.00 90.56 169 SER A CA 1
ATOM 1358 C C . SER A 1 169 ? -36.044 31.065 80.954 1.00 90.56 169 SER A C 1
ATOM 1360 O O . SER A 1 169 ? -36.314 31.910 81.816 1.00 90.56 169 SER A O 1
ATOM 1362 N N . THR A 1 170 ? -35.138 30.107 81.164 1.00 90.62 170 THR A N 1
ATOM 1363 C CA . THR A 1 170 ? -34.398 29.950 82.422 1.00 90.62 170 THR A CA 1
ATOM 1364 C C . THR A 1 170 ? -33.383 31.078 82.585 1.00 90.62 170 THR A C 1
ATOM 1366 O O . THR A 1 170 ? -33.346 31.702 83.641 1.00 90.62 170 THR A O 1
ATOM 1369 N N . ILE A 1 171 ? -32.633 31.419 81.531 1.00 91.12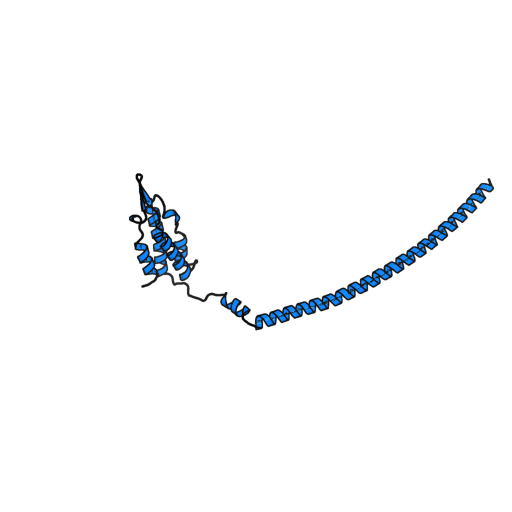 171 ILE A N 1
ATOM 1370 C CA . ILE A 1 171 ? -31.688 32.546 81.519 1.00 91.12 171 ILE A CA 1
ATOM 1371 C C . ILE A 1 171 ? -32.412 33.859 81.830 1.00 91.12 171 ILE A C 1
ATOM 1373 O O . ILE A 1 171 ? -31.954 34.631 82.671 1.00 91.12 171 ILE A O 1
ATOM 1377 N N . VAL A 1 172 ? -33.565 34.111 81.202 1.00 91.38 172 VAL A N 1
ATOM 1378 C CA . VAL A 1 172 ? -34.383 35.302 81.478 1.00 91.38 172 VAL A CA 1
ATOM 1379 C C . VAL A 1 172 ? -34.818 35.340 82.943 1.00 91.38 172 VAL A C 1
ATOM 1381 O O . VAL A 1 172 ? -34.750 36.395 83.576 1.00 91.38 172 VAL A O 1
ATOM 1384 N N . THR A 1 173 ? -35.233 34.202 83.500 1.00 90.88 173 THR A N 1
ATOM 1385 C CA . THR A 1 173 ? -35.640 34.097 84.909 1.00 90.88 173 THR A CA 1
ATOM 1386 C C . THR A 1 173 ? -34.464 34.366 85.847 1.00 90.88 173 THR A C 1
ATOM 1388 O O . THR A 1 173 ? -34.565 35.234 86.712 1.00 90.88 173 THR A O 1
ATOM 1391 N N . SER A 1 174 ? -33.318 33.718 85.627 1.00 90.44 174 SER A N 1
ATOM 1392 C CA . SER A 1 174 ? -32.094 33.946 86.400 1.00 90.44 174 SER A CA 1
ATOM 1393 C C . SER A 1 174 ? -31.619 35.398 86.318 1.00 90.44 174 SER A C 1
ATOM 1395 O O . SER A 1 174 ? -31.273 35.982 87.342 1.00 90.44 174 SER A O 1
ATOM 1397 N N . ASN A 1 175 ? -31.666 36.025 85.138 1.00 91.62 175 ASN A N 1
ATOM 1398 C CA . ASN A 1 175 ? -31.316 37.438 84.968 1.00 91.62 175 ASN A CA 1
ATOM 1399 C C . ASN A 1 175 ? -32.246 38.367 85.758 1.00 91.62 175 ASN A C 1
ATOM 1401 O O . ASN A 1 175 ? -31.772 39.330 86.365 1.00 91.62 175 ASN A O 1
ATOM 1405 N N . LYS A 1 176 ? -33.555 38.077 85.801 1.00 91.12 176 LYS A N 1
ATOM 1406 C CA . LYS A 1 176 ? -34.499 38.814 86.656 1.00 91.12 176 LYS A CA 1
ATOM 1407 C C . LYS A 1 176 ? -34.130 38.669 88.132 1.00 91.12 176 LYS A C 1
ATOM 1409 O O . LYS A 1 176 ? -34.050 39.682 88.819 1.00 91.12 176 LYS A O 1
ATOM 1414 N N . THR A 1 177 ? -33.840 37.453 88.597 1.00 91.62 177 THR A N 1
ATOM 1415 C CA . THR A 1 177 ? -33.425 37.198 89.987 1.00 91.62 177 THR A CA 1
ATOM 1416 C C . THR A 1 177 ? -32.134 37.938 90.342 1.00 91.62 177 THR A C 1
ATOM 1418 O O . THR A 1 177 ? -32.071 38.617 91.367 1.00 91.62 177 THR A O 1
ATOM 1421 N N . ILE A 1 178 ? -31.117 37.884 89.476 1.00 91.75 178 ILE A N 1
ATOM 1422 C CA . ILE A 1 178 ? -29.854 38.612 89.667 1.00 91.75 178 ILE A CA 1
ATOM 1423 C C . ILE A 1 178 ? -30.106 40.119 89.756 1.00 91.75 178 ILE A C 1
ATOM 1425 O O . ILE A 1 178 ? -29.557 40.775 90.639 1.00 91.75 178 ILE A O 1
ATOM 1429 N N . LYS A 1 179 ? -30.956 40.672 88.880 1.00 91.88 179 LYS A N 1
ATOM 1430 C CA . LYS A 1 179 ? -31.326 42.092 88.924 1.00 91.88 179 LYS A CA 1
ATOM 1431 C C . LYS A 1 179 ? -31.996 42.453 90.251 1.00 91.88 179 LYS A C 1
ATOM 1433 O O . LYS A 1 179 ? -31.568 43.404 90.891 1.00 91.88 179 LYS A O 1
ATOM 1438 N N . THR A 1 180 ? -32.976 41.667 90.705 1.00 90.56 180 THR A N 1
ATOM 1439 C CA . THR A 1 180 ? -33.653 41.920 91.989 1.00 90.56 180 THR A CA 1
ATOM 1440 C C . THR A 1 180 ? -32.701 41.856 93.183 1.00 90.56 180 THR A C 1
ATOM 1442 O O . THR A 1 180 ? -32.777 42.703 94.070 1.00 90.56 180 THR A O 1
ATOM 1445 N N . LEU A 1 181 ? -31.767 40.897 93.187 1.00 90.81 181 LEU A N 1
ATOM 1446 C CA . LEU A 1 181 ? -30.745 40.789 94.229 1.00 90.81 181 LEU A CA 1
ATOM 1447 C C . LEU A 1 181 ? -29.802 41.996 94.202 1.00 90.81 181 LEU A C 1
ATOM 1449 O O . LEU A 1 181 ? -29.540 42.588 95.248 1.00 90.81 181 LEU A O 1
ATOM 1453 N N . ARG A 1 182 ? -29.346 42.415 93.016 1.00 90.31 182 ARG A N 1
ATOM 1454 C CA . ARG A 1 182 ? -28.508 43.610 92.851 1.00 90.31 182 ARG A CA 1
ATOM 1455 C C . ARG A 1 182 ? -29.205 44.865 93.376 1.00 90.31 182 ARG A C 1
ATOM 1457 O O . ARG A 1 182 ? -28.613 45.562 94.191 1.00 90.31 182 ARG A O 1
ATOM 1464 N N . ASP A 1 183 ? -30.451 45.103 92.967 1.00 91.00 183 ASP A N 1
ATOM 1465 C CA . ASP A 1 183 ? -31.234 46.273 93.383 1.00 91.00 183 ASP A CA 1
ATOM 1466 C C . ASP A 1 183 ? -31.433 46.301 94.912 1.00 91.00 183 ASP A C 1
ATOM 1468 O O . ASP A 1 183 ? -31.394 47.369 95.529 1.00 91.00 183 ASP A O 1
ATOM 1472 N N . SER A 1 184 ? -31.606 45.128 95.539 1.00 89.19 184 SER A N 1
ATOM 1473 C CA . SER A 1 184 ? -31.711 45.001 97.000 1.00 89.19 184 SER A CA 1
ATOM 1474 C C . SER A 1 184 ? -30.399 45.309 97.732 1.00 89.19 184 SER A C 1
ATOM 1476 O O . SER A 1 184 ? -30.427 45.946 98.781 1.00 89.19 184 SER A O 1
ATOM 1478 N N . LEU A 1 185 ? -29.250 44.924 97.167 1.00 86.06 185 LEU A N 1
ATOM 1479 C CA . LEU A 1 185 ? -27.933 45.209 97.743 1.00 86.06 185 LEU A CA 1
ATOM 1480 C C . LEU A 1 185 ? -27.587 46.699 97.646 1.00 86.06 185 LEU A C 1
ATOM 1482 O O . LEU A 1 185 ? -27.087 47.265 98.610 1.00 86.06 185 LEU A O 1
ATOM 1486 N N . THR A 1 186 ? -27.906 47.358 96.529 1.00 82.94 186 THR A N 1
ATOM 1487 C CA . THR A 1 186 ? -27.666 48.802 96.343 1.00 82.94 186 THR A CA 1
ATOM 1488 C C . THR A 1 186 ? -28.564 49.711 97.182 1.00 82.94 186 THR A C 1
ATOM 1490 O O . THR A 1 186 ? -28.249 50.882 97.312 1.00 82.94 186 THR A O 1
ATOM 1493 N N . LYS A 1 187 ? -29.682 49.214 97.733 1.00 72.56 187 LYS A N 1
ATOM 1494 C CA . LYS A 1 187 ? -30.536 49.978 98.667 1.00 72.56 187 LYS A CA 1
ATOM 1495 C C . LYS A 1 187 ? -30.054 49.929 100.121 1.00 72.56 187 LYS A C 1
ATOM 1497 O O . LYS A 1 187 ? -30.546 50.702 100.934 1.00 72.56 187 LYS A O 1
ATOM 1502 N N . ASN A 1 188 ? -29.156 48.998 100.442 1.00 64.25 188 ASN A N 1
ATOM 1503 C CA . ASN A 1 188 ? -28.624 48.785 101.790 1.00 64.25 188 ASN A CA 1
ATOM 1504 C C . ASN A 1 188 ? -27.255 49.460 102.015 1.00 64.25 188 ASN A C 1
ATOM 1506 O O . ASN A 1 188 ? -26.655 49.264 103.070 1.00 64.25 188 ASN A O 1
ATOM 1510 N N . TYR A 1 189 ? -26.782 50.237 101.039 1.00 52.56 189 TYR A N 1
ATOM 1511 C CA . TYR A 1 189 ? -25.622 51.128 101.106 1.00 52.56 189 TYR A CA 1
ATOM 1512 C C . TYR A 1 189 ? -26.070 52.546 100.760 1.00 52.56 189 TYR A C 1
ATOM 1514 O O . TYR A 1 189 ? -25.490 53.489 101.337 1.00 52.56 189 TYR A O 1
#

pLDDT: mean 88.04, std 10.66, range [45.16, 97.5]

Secondary structure (DSSP, 8-state):
--HHHHHHHHHTT--GGGSEEEETTEEEE---HHHHHHHHHHHHHHHHHH-TTSHHHHHHTT--GGGGSBS-HHHHHHHHHHHHHHHHHHTTSPPPP-----SHHHHHHHHH-HHHHHHHHHHHHHHHHHHHHHHHHHHHHHHHHHHHHHHHHHHHHHHHHHHHHHHHHHHHHHHHHHHHHHHHHHT--

Radius of gyration: 48.17 Å; chains: 1; bounding box: 59×70×131 Å

Sequence (189 aa):
MDKIDELLQAGQKFNFSNNSYSVSHGTYTRASDELLGWAATVEDFIRNTYGEESAAFKLYLTFDREKLNGYKQDEFEKQMTVLNGALKACKNITPKSKNKQVDDNQIIQLIKNIYFWTVLLIISGGAFALGLHFGTSKFDKEKSEFYETTKSQEIEITSLKNKLLTKDSTIVTSNKTIKTLRDSLTKNY

Foldseek 3Di:
DDPLVVLLVLLVVDAQVVQWDDDPVAIWGHDDPSNVVSLVVLQCCCCVWANCPDPLNVLSVVQDPPLNTTHDRVSVVVNSCSSNVSSVSVVVGHTDPPPDPPDPVVVVVLVPDPVNVVVVCVVVVVVVVVVVVVVVVVVVVVVVVVVVVVVVVVVVVVVVVVVVVVVVVVVVVVVVVVVVVVVVVVVVD